Protein AF-A0A9D6V0A9-F1 (afdb_monomer)

Mean predicted aligned error: 18.79 Å

Radius of gyration: 47.51 Å; Cα contacts (8 Å, |Δi|>4): 90; chains: 1; bounding box: 98×73×134 Å

Solvent-accessible surface area (backbone atoms only — not comparable to full-atom values): 17928 Å² total; per-residue (Å²): 136,88,82,89,88,87,84,84,90,87,91,79,89,90,80,86,88,89,79,91,85,82,88,87,84,87,89,88,84,82,88,82,86,87,79,88,82,88,82,86,78,83,88,78,87,82,81,90,82,83,88,87,83,88,81,86,84,85,80,83,87,80,82,87,84,81,86,87,86,83,83,87,84,88,80,87,84,84,89,88,81,89,87,83,89,81,89,80,95,73,93,74,83,82,80,70,87,65,50,76,65,56,51,49,50,52,54,52,64,71,70,47,55,71,69,48,50,54,50,49,56,50,50,56,51,50,50,52,51,49,53,54,40,52,53,44,54,52,50,43,50,55,44,49,54,49,49,54,50,52,50,52,53,50,52,51,49,54,52,51,44,50,52,45,50,66,59,33,53,63,40,61,62,53,41,55,60,42,56,53,50,35,51,54,35,48,58,50,29,55,47,34,51,49,54,33,55,52,41,71,72,40,89,85,56,56,66,73,56,39,54,54,33,48,56,48,29,53,52,37,49,53,52,33,51,55,41,52,52,53,42,50,52,43,50,53,53,41,51,52,41,48,53,51,47,53,51,49,52,54,51,49,55,52,49,52,55,49,48,54,50,43,54,48,52,45,52,54,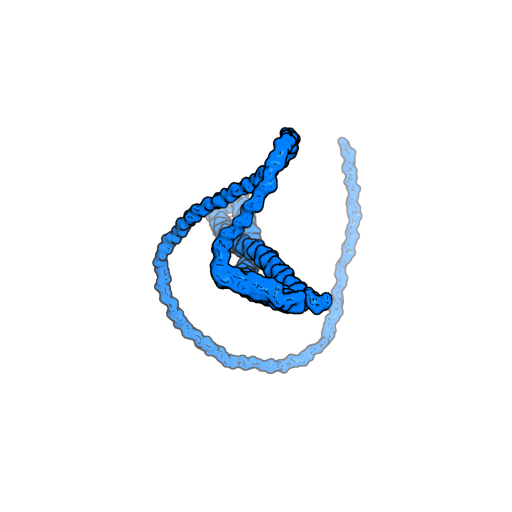44,51,50,51,50,50,53,68,70,60,80,77,124

Sequence (281 aa):
MPPTNTNSTTNATGEPSASQTAAAIQAMTGVSVPAATPVQVTPATQTQTSPVAATEPVSPVIQPVVPVITAPVVQTDTPTTATVAPSTLGQTIATQNLSAEEMRKAAMMAMEGEEGRRKRELEEKREKEAEMRSKLEFQKMQLFTKLQEVTKQKEYLELEWIKYNNQKTPLEAQVQPLLSEEKVTEDEERKMEQDEAVAESTPGTPIAKIQELEAKRWATQQKRHGIEEQKWAFQKQTESFRTSMDSLSEEYRKILAEEDNVKKQINDTDLAIRNLGTGHV

Structure (mmCIF, N/CA/C/O backbone):
data_AF-A0A9D6V0A9-F1
#
_entry.id   AF-A0A9D6V0A9-F1
#
loop_
_atom_site.group_PDB
_atom_site.id
_atom_site.type_symbol
_atom_site.label_atom_id
_atom_site.label_alt_id
_atom_site.label_comp_id
_atom_site.label_asym_id
_atom_site.label_entity_id
_atom_site.label_seq_id
_atom_site.pdbx_PDB_ins_code
_atom_site.Cartn_x
_atom_site.Cartn_y
_atom_site.Cartn_z
_atom_site.occupancy
_atom_site.B_iso_or_equiv
_atom_site.auth_seq_id
_atom_site.auth_comp_id
_atom_site.auth_asym_id
_atom_site.auth_atom_id
_atom_site.pdbx_PDB_model_num
ATOM 1 N N . MET A 1 1 ? -63.169 -36.780 29.033 1.00 40.88 1 MET A N 1
ATOM 2 C CA . MET A 1 1 ? -62.501 -38.015 29.498 1.00 40.88 1 MET A CA 1
ATOM 3 C C . MET A 1 1 ? -61.084 -38.033 28.935 1.00 40.88 1 MET A C 1
ATOM 5 O O . MET A 1 1 ? -60.959 -37.719 27.757 1.00 40.88 1 MET A O 1
ATOM 9 N N . PRO A 1 2 ? -60.053 -38.306 29.754 1.00 60.25 2 PRO A N 1
ATOM 10 C CA . PRO A 1 2 ? -58.653 -38.446 29.334 1.00 60.25 2 PRO A CA 1
ATOM 11 C C . PRO A 1 2 ? -58.345 -39.917 28.948 1.00 60.25 2 PRO A C 1
ATOM 13 O O . PRO A 1 2 ? -59.265 -40.739 28.996 1.00 60.25 2 PRO A O 1
ATOM 16 N N . PRO A 1 3 ? -57.114 -40.255 28.511 1.00 62.88 3 PRO A N 1
ATOM 17 C CA . PRO A 1 3 ? -56.004 -40.523 29.451 1.00 62.88 3 PRO A CA 1
ATOM 18 C C . PRO A 1 3 ? -54.688 -39.822 29.010 1.00 62.88 3 PRO A C 1
ATOM 20 O O . PRO A 1 3 ? -54.400 -39.738 27.823 1.00 62.88 3 PRO A O 1
ATOM 23 N N . THR A 1 4 ? -53.898 -39.143 29.853 1.00 54.25 4 THR A N 1
ATOM 24 C CA . THR A 1 4 ? -52.971 -39.666 30.887 1.00 54.25 4 THR A CA 1
ATOM 25 C C . THR A 1 4 ? -52.232 -40.950 30.507 1.00 54.25 4 THR A C 1
ATOM 27 O O . THR A 1 4 ? -52.792 -42.034 30.630 1.00 54.25 4 THR A O 1
ATOM 30 N N . ASN A 1 5 ? -50.940 -40.852 30.184 1.00 49.22 5 ASN A N 1
ATOM 31 C CA . ASN A 1 5 ? -50.024 -41.976 30.366 1.00 49.22 5 ASN A CA 1
ATOM 32 C C . ASN A 1 5 ? -48.836 -41.543 31.233 1.00 49.22 5 ASN A C 1
ATOM 34 O O . ASN A 1 5 ? -48.302 -40.447 31.075 1.00 49.22 5 ASN A O 1
ATOM 38 N N . THR A 1 6 ? -48.477 -42.404 32.175 1.00 55.31 6 THR A N 1
ATOM 39 C CA . THR A 1 6 ? -47.532 -42.170 33.269 1.00 55.31 6 THR A CA 1
ATOM 40 C C . THR A 1 6 ? -46.620 -43.379 33.388 1.00 55.31 6 THR A C 1
ATOM 42 O O . THR A 1 6 ? -47.136 -44.490 33.455 1.00 55.31 6 THR A O 1
ATOM 45 N N . ASN A 1 7 ? -45.307 -43.168 33.479 1.00 47.88 7 ASN A N 1
ATOM 46 C CA . ASN A 1 7 ? -44.364 -43.939 34.304 1.00 47.88 7 ASN A CA 1
ATOM 47 C C . ASN A 1 7 ? -43.012 -43.192 34.275 1.00 47.88 7 ASN A C 1
ATOM 49 O O . ASN A 1 7 ? -42.624 -42.726 33.209 1.00 47.88 7 ASN A O 1
ATOM 53 N N . SER A 1 8 ? -42.293 -42.890 35.360 1.00 40.53 8 SER A N 1
ATOM 54 C CA . SER A 1 8 ? -42.048 -43.546 36.663 1.00 40.53 8 SER A CA 1
ATOM 55 C C . SER A 1 8 ? -40.809 -44.453 36.682 1.00 40.53 8 SER A C 1
ATOM 57 O O . SER A 1 8 ? -40.857 -45.592 36.233 1.00 40.53 8 SER A O 1
ATOM 59 N N . THR A 1 9 ? -39.770 -43.941 37.359 1.00 38.16 9 THR A N 1
ATOM 60 C CA . THR A 1 9 ? -38.862 -44.676 38.265 1.00 38.16 9 THR A CA 1
ATOM 61 C C . THR A 1 9 ? -37.749 -45.557 37.672 1.00 38.16 9 THR A C 1
ATOM 63 O O . THR A 1 9 ? -38.002 -46.632 37.142 1.00 38.16 9 THR A O 1
ATOM 66 N N . THR A 1 10 ? -36.484 -45.206 37.958 1.00 47.72 10 THR A N 1
ATOM 67 C CA . THR A 1 10 ? -35.613 -45.978 38.888 1.00 47.72 10 THR A CA 1
ATOM 68 C C . THR A 1 10 ? -34.319 -45.228 39.257 1.00 47.72 10 THR A C 1
ATOM 70 O O . THR A 1 10 ? -33.750 -44.508 38.445 1.00 47.72 10 THR A O 1
ATOM 73 N N . ASN A 1 11 ? -33.871 -45.406 40.507 1.00 42.28 11 ASN A N 1
ATOM 74 C CA . ASN A 1 11 ? -32.603 -44.907 41.061 1.00 42.28 11 ASN A CA 1
ATOM 75 C C . ASN A 1 11 ? -31.436 -45.880 40.805 1.00 42.28 11 ASN A C 1
ATOM 77 O O . ASN A 1 11 ? -31.634 -47.089 40.900 1.00 42.28 11 ASN A O 1
ATOM 81 N N . ALA A 1 12 ? -30.222 -45.336 40.674 1.00 43.69 12 ALA A N 1
ATOM 82 C CA . ALA A 1 12 ? -28.952 -45.874 41.198 1.00 43.69 12 ALA A CA 1
ATOM 83 C C . ALA A 1 12 ? -27.923 -44.717 41.136 1.00 43.69 12 ALA A C 1
ATOM 85 O O . ALA A 1 12 ? -27.672 -44.203 40.054 1.00 43.69 12 ALA A O 1
ATOM 86 N N . THR A 1 13 ? -27.448 -44.092 42.221 1.00 45.84 13 THR A N 1
ATOM 87 C CA . THR A 1 13 ? -26.641 -44.621 43.345 1.00 45.84 13 THR A CA 1
ATOM 88 C C . THR A 1 13 ? -25.300 -45.189 42.863 1.00 45.84 13 THR A C 1
ATOM 90 O O . THR A 1 13 ? -25.252 -46.322 42.395 1.00 45.84 13 THR A O 1
ATOM 93 N N . GLY A 1 14 ? -24.217 -44.405 42.980 1.00 37.94 14 GLY A N 1
ATOM 94 C CA . GLY A 1 14 ? -22.910 -44.758 42.404 1.00 37.94 14 GLY A CA 1
ATOM 95 C C . GLY A 1 14 ? -21.737 -43.830 42.760 1.00 37.94 14 GLY A C 1
ATOM 96 O O . GLY A 1 14 ? -20.991 -43.434 41.876 1.00 37.94 14 GLY A O 1
ATOM 97 N N . GLU A 1 15 ? -21.557 -43.509 44.041 1.00 45.44 15 GLU A N 1
ATOM 98 C CA . GLU A 1 15 ? -20.321 -42.945 44.618 1.00 45.44 15 GLU A CA 1
ATOM 99 C C . GLU A 1 15 ? -20.080 -43.598 45.997 1.00 45.44 15 GLU A C 1
ATOM 101 O O . GLU A 1 15 ? -21.043 -44.128 46.565 1.00 45.44 15 GLU A O 1
ATOM 106 N N . PRO A 1 16 ? -18.869 -43.536 46.597 1.00 56.97 16 PRO A N 1
ATOM 107 C CA . PRO A 1 16 ? -17.592 -43.030 46.074 1.00 56.97 16 PRO A CA 1
ATOM 108 C C . PRO A 1 16 ? -16.458 -44.084 46.153 1.00 56.97 16 PRO A C 1
ATOM 110 O O . PRO A 1 16 ? -16.614 -45.142 46.761 1.00 56.97 16 PRO A O 1
ATOM 113 N N . SER A 1 17 ? -15.262 -43.774 45.639 1.00 45.28 17 SER A N 1
ATOM 114 C CA . SER A 1 17 ? -14.036 -44.422 46.136 1.00 45.28 17 SER A CA 1
ATOM 115 C C . SER A 1 17 ? -12.805 -43.533 45.980 1.00 45.28 17 SER A C 1
ATOM 117 O O . SER A 1 17 ? -12.436 -43.146 44.873 1.00 45.28 17 SER A O 1
ATOM 119 N N . ALA A 1 18 ? -12.165 -43.225 47.107 1.00 47.62 18 ALA A N 1
ATOM 120 C CA . ALA A 1 18 ? -10.908 -42.495 47.172 1.00 47.62 18 ALA A CA 1
ATOM 121 C C . ALA A 1 18 ? -9.778 -43.433 47.616 1.00 47.62 18 ALA A C 1
ATOM 123 O O . ALA A 1 18 ? -9.905 -44.149 48.608 1.00 47.62 18 ALA A O 1
ATOM 124 N N . SER A 1 19 ? -8.643 -43.377 46.922 1.00 47.69 19 SER A N 1
ATOM 125 C CA . SER A 1 19 ? -7.366 -43.938 47.374 1.00 47.69 19 SER A CA 1
ATOM 126 C C . SER A 1 19 ? -6.264 -43.097 46.726 1.00 47.69 19 SER A C 1
ATOM 128 O O . SER A 1 19 ? -6.109 -43.101 45.512 1.00 47.69 19 SER A O 1
ATOM 130 N N . GLN A 1 20 ? -5.697 -42.117 47.429 1.00 39.03 20 GLN A N 1
ATOM 131 C CA . GLN A 1 20 ? -4.542 -42.289 48.317 1.00 39.03 20 GLN A CA 1
ATOM 132 C C . GLN A 1 20 ? -3.384 -43.068 47.677 1.00 39.03 20 GLN A C 1
ATOM 134 O O . GLN A 1 20 ? -3.368 -44.292 47.621 1.00 39.03 20 GLN A O 1
ATOM 139 N N . THR A 1 21 ? -2.337 -42.339 47.299 1.00 47.78 21 THR A N 1
ATOM 140 C CA . THR A 1 21 ? -0.956 -42.833 47.311 1.00 47.78 21 THR A CA 1
ATOM 141 C C . THR A 1 21 ? -0.071 -41.662 47.734 1.00 47.78 21 THR A C 1
ATOM 143 O O . THR A 1 21 ? -0.247 -40.550 47.240 1.00 47.78 21 THR A O 1
ATOM 146 N N . ALA A 1 22 ? 0.819 -41.881 48.701 1.00 41.91 22 ALA A N 1
ATOM 147 C CA . ALA A 1 22 ? 1.626 -40.841 49.340 1.00 41.91 22 ALA A CA 1
ATOM 148 C C . ALA A 1 22 ? 3.089 -41.290 49.510 1.00 41.91 22 ALA A C 1
ATOM 150 O O . ALA A 1 22 ? 3.350 -42.491 49.552 1.00 41.91 22 ALA A O 1
ATOM 151 N N . ALA A 1 23 ? 3.989 -40.309 49.702 1.00 40.72 23 ALA A N 1
ATOM 152 C CA . ALA A 1 23 ? 5.448 -40.430 49.917 1.00 40.72 23 ALA A CA 1
ATOM 153 C C . ALA A 1 23 ? 6.265 -40.897 48.678 1.00 40.72 23 ALA A C 1
ATOM 155 O O . ALA A 1 23 ? 5.755 -41.651 47.859 1.00 40.72 23 ALA A O 1
ATOM 156 N N . ALA A 1 24 ? 7.528 -40.498 48.434 1.00 39.97 24 ALA A N 1
ATOM 157 C CA . ALA A 1 24 ? 8.463 -39.527 49.058 1.00 39.97 24 ALA A CA 1
ATOM 158 C C . ALA A 1 24 ? 9.365 -38.909 47.932 1.00 39.97 24 ALA A C 1
ATOM 160 O O . ALA A 1 24 ? 9.066 -39.154 46.769 1.00 39.97 24 ALA A O 1
ATOM 161 N N . ILE A 1 25 ? 10.446 -38.117 48.079 1.00 44.72 25 ILE A N 1
ATOM 162 C CA . ILE A 1 25 ? 11.326 -37.593 49.160 1.00 44.72 25 ILE A CA 1
ATOM 163 C C . ILE A 1 25 ? 11.681 -36.134 48.732 1.00 44.72 25 ILE A C 1
ATOM 165 O O . ILE A 1 25 ? 11.815 -35.872 47.542 1.00 44.72 25 ILE A O 1
ATOM 169 N N . GLN A 1 26 ? 11.569 -35.093 49.564 1.00 41.78 26 GLN A N 1
ATOM 170 C CA . GLN A 1 26 ? 12.524 -34.545 50.553 1.00 41.78 26 GLN A CA 1
ATOM 171 C C . GLN A 1 26 ? 13.856 -33.938 50.020 1.00 41.78 26 GLN A C 1
ATOM 173 O O . GLN A 1 26 ? 14.695 -34.632 49.467 1.00 41.78 26 GLN A O 1
ATOM 178 N N . ALA A 1 27 ? 14.051 -32.647 50.339 1.00 40.94 27 ALA A N 1
ATOM 179 C CA . ALA A 1 27 ? 15.308 -31.887 50.479 1.00 40.94 27 ALA A CA 1
ATOM 180 C C . ALA A 1 27 ? 16.278 -31.698 49.283 1.00 40.94 27 ALA A C 1
ATOM 182 O O . ALA A 1 27 ? 17.062 -32.579 48.958 1.00 40.94 27 ALA A O 1
ATOM 183 N N . MET A 1 28 ? 16.417 -30.439 48.835 1.00 45.25 28 MET A N 1
ATOM 184 C CA . MET A 1 28 ? 17.682 -29.687 48.971 1.00 45.25 28 MET A CA 1
ATOM 185 C C . MET A 1 28 ? 17.396 -28.199 49.235 1.00 45.25 28 MET A C 1
ATOM 187 O O . MET A 1 28 ? 16.414 -27.644 48.749 1.00 45.25 28 MET A O 1
ATOM 191 N N . THR A 1 29 ? 18.240 -27.568 50.051 1.00 41.44 29 THR A N 1
ATOM 192 C CA . THR A 1 29 ? 18.064 -26.209 50.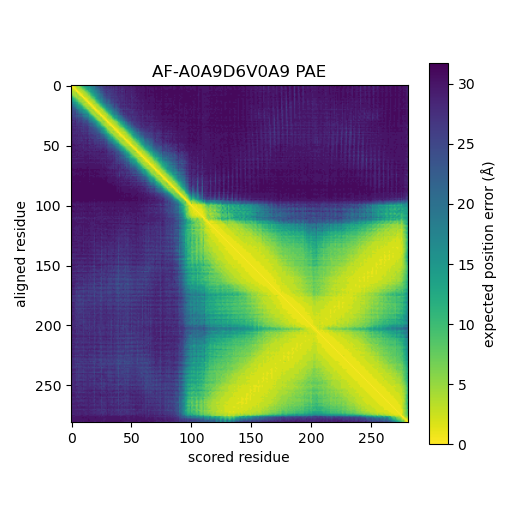588 1.00 41.44 29 THR A CA 1
ATOM 193 C C . THR A 1 29 ? 19.124 -25.232 50.086 1.00 41.44 29 THR A C 1
ATOM 195 O O . THR A 1 29 ? 20.311 -25.548 50.147 1.00 41.44 29 THR A O 1
ATOM 198 N N . GLY A 1 30 ? 18.714 -23.987 49.830 1.00 38.66 30 GLY A N 1
ATOM 199 C CA . GLY A 1 30 ? 19.546 -22.802 50.073 1.00 38.66 30 GLY A CA 1
ATOM 200 C C . GLY A 1 30 ? 20.324 -22.221 48.888 1.00 38.66 30 GLY A C 1
ATOM 201 O O . GLY A 1 30 ? 20.409 -22.816 47.821 1.00 38.66 30 GLY A O 1
ATOM 202 N N . VAL A 1 31 ? 20.925 -21.050 49.159 1.00 42.50 31 VAL A N 1
ATOM 203 C CA . VAL A 1 31 ? 21.635 -20.135 48.235 1.00 42.50 31 VAL A CA 1
ATOM 204 C C . VAL A 1 31 ? 20.702 -19.372 47.275 1.00 42.50 31 VAL A C 1
ATOM 206 O O . VAL A 1 31 ? 19.861 -19.970 46.623 1.00 42.50 31 VAL A O 1
ATOM 209 N N . SER A 1 32 ? 20.818 -18.057 47.064 1.00 44.03 32 SER A N 1
ATOM 210 C CA . SER A 1 32 ? 21.275 -16.929 47.903 1.00 44.03 32 SER A CA 1
ATOM 211 C C . SER A 1 32 ? 20.800 -15.647 47.199 1.00 44.03 32 SER A C 1
ATOM 213 O O . SER A 1 32 ? 20.881 -15.576 45.974 1.00 44.03 32 SER A O 1
ATOM 215 N N . VAL A 1 33 ? 20.320 -14.636 47.928 1.00 49.69 33 VAL A N 1
ATOM 216 C CA . VAL A 1 33 ? 19.875 -13.361 47.331 1.00 49.69 33 VAL A CA 1
ATOM 217 C C . VAL A 1 33 ? 21.006 -12.328 47.398 1.00 49.69 33 VAL A C 1
ATOM 219 O O . VAL A 1 33 ? 21.382 -11.941 48.506 1.00 49.69 33 VAL A O 1
ATOM 222 N N . PRO A 1 34 ? 21.522 -11.815 46.266 1.00 59.84 34 PRO A N 1
ATOM 223 C CA . PRO A 1 34 ? 22.285 -10.575 46.249 1.00 59.84 34 PRO A CA 1
ATOM 224 C C . PRO A 1 34 ? 21.329 -9.376 46.185 1.00 59.84 34 PRO A C 1
ATOM 226 O O . PRO A 1 34 ? 20.452 -9.298 45.324 1.00 59.84 34 PRO A O 1
ATOM 229 N N . ALA A 1 35 ? 21.498 -8.434 47.109 1.00 44.94 35 ALA A N 1
ATOM 230 C CA . ALA A 1 35 ? 20.721 -7.202 47.166 1.00 44.94 35 ALA A CA 1
ATOM 231 C C . ALA A 1 35 ? 21.436 -6.024 46.473 1.00 44.94 35 ALA A C 1
ATOM 233 O O . ALA A 1 35 ? 22.654 -6.022 46.325 1.00 44.94 35 ALA A O 1
ATOM 234 N N . ALA A 1 36 ? 20.642 -4.985 46.192 1.00 42.16 36 ALA A N 1
ATOM 235 C CA . ALA A 1 36 ? 21.028 -3.597 45.914 1.00 42.16 36 ALA A CA 1
ATOM 236 C C . ALA A 1 36 ? 21.704 -3.251 44.569 1.00 42.16 36 ALA A C 1
ATOM 238 O O . ALA A 1 36 ? 22.909 -3.389 44.383 1.00 42.16 36 ALA A O 1
ATOM 239 N N . THR A 1 37 ? 20.969 -2.497 43.743 1.00 51.72 37 THR A N 1
ATOM 240 C CA . THR A 1 37 ? 21.350 -1.090 43.492 1.00 51.72 37 THR A CA 1
ATOM 241 C C . THR A 1 37 ? 20.111 -0.244 43.144 1.00 51.72 37 THR A C 1
ATOM 243 O O . THR A 1 37 ? 19.386 -0.608 42.220 1.00 51.72 37 THR A O 1
ATOM 246 N N . PRO A 1 38 ? 19.824 0.870 43.846 1.00 55.81 38 PRO A N 1
ATOM 247 C CA . PRO A 1 38 ? 18.767 1.796 43.447 1.00 55.81 38 PRO A CA 1
ATOM 248 C C . PRO A 1 38 ? 19.286 2.773 42.382 1.00 55.81 38 PRO A C 1
ATOM 250 O O . PRO A 1 38 ? 20.193 3.563 42.644 1.00 55.81 38 PRO A O 1
ATOM 253 N N . VAL A 1 39 ? 18.698 2.751 41.185 1.00 52.25 39 VAL A N 1
ATOM 254 C CA . VAL A 1 39 ? 18.991 3.746 40.142 1.00 52.25 39 VAL A CA 1
ATOM 255 C C . VAL A 1 39 ? 18.207 5.024 40.440 1.00 52.25 39 VAL A C 1
ATOM 257 O O . VAL A 1 39 ? 16.979 5.036 40.379 1.00 52.25 39 VAL A O 1
ATOM 260 N N . GLN A 1 40 ? 18.916 6.110 40.751 1.00 44.44 40 GLN A N 1
ATOM 261 C CA . GLN A 1 40 ? 18.328 7.448 40.760 1.00 44.44 40 GLN A CA 1
ATOM 262 C C . GLN A 1 40 ? 18.007 7.868 39.322 1.00 44.44 40 GLN A C 1
ATOM 264 O O . GLN A 1 40 ? 18.901 7.912 38.479 1.00 44.44 40 GLN A O 1
ATOM 269 N N . VAL A 1 41 ? 16.751 8.230 39.057 1.00 51.19 41 VAL A N 1
ATOM 270 C CA . VAL A 1 41 ? 16.354 8.912 37.820 1.00 51.19 41 VAL A CA 1
ATOM 271 C C . VAL A 1 41 ? 15.933 10.332 38.180 1.00 51.19 41 VAL A C 1
ATOM 273 O O . VAL A 1 41 ? 15.031 10.543 38.990 1.00 51.19 41 VAL A O 1
ATOM 276 N N . THR A 1 42 ? 16.627 11.310 37.608 1.00 54.25 42 THR A N 1
ATOM 277 C CA . THR A 1 42 ? 16.337 12.737 37.760 1.00 54.25 42 THR A CA 1
ATOM 278 C C . THR A 1 42 ? 15.048 13.121 37.022 1.00 54.25 42 THR A C 1
ATOM 280 O O . THR A 1 42 ? 14.820 12.651 35.906 1.00 54.25 42 THR A O 1
ATOM 283 N N . PRO A 1 43 ? 14.200 14.001 37.589 1.00 52.97 43 PRO A N 1
ATOM 284 C CA . PRO A 1 43 ? 13.016 14.490 36.892 1.00 52.97 43 PRO A CA 1
ATOM 285 C C . PRO A 1 43 ? 13.416 15.478 35.788 1.00 52.97 43 PRO A C 1
ATOM 287 O O . PRO A 1 43 ? 14.001 16.527 36.058 1.00 52.97 43 PRO A O 1
ATOM 290 N N . ALA A 1 44 ? 13.077 15.153 34.540 1.00 46.25 44 ALA A N 1
ATOM 291 C CA . ALA A 1 44 ? 13.228 16.067 33.414 1.00 46.25 44 ALA A CA 1
ATOM 292 C C . ALA A 1 44 ? 12.108 17.121 33.411 1.00 46.25 44 ALA A C 1
ATOM 294 O O . ALA A 1 44 ? 10.927 16.804 33.557 1.00 46.25 44 ALA A O 1
ATOM 295 N N . THR A 1 45 ? 12.486 18.383 33.214 1.00 41.06 45 THR A N 1
ATOM 296 C CA . THR A 1 45 ? 11.575 19.526 33.096 1.00 41.06 45 THR A CA 1
ATOM 297 C C . THR A 1 45 ? 10.650 19.374 31.885 1.00 41.06 45 THR A C 1
ATOM 299 O O . THR A 1 45 ? 11.119 19.383 30.749 1.00 41.06 45 THR A O 1
ATOM 302 N N . GLN A 1 46 ? 9.334 19.298 32.107 1.00 41.28 46 GLN A N 1
ATOM 303 C CA . GLN A 1 46 ? 8.341 19.477 31.043 1.00 41.28 46 GLN A CA 1
ATOM 304 C C . GLN A 1 46 ? 7.881 20.935 30.996 1.00 41.28 46 GLN A C 1
ATOM 306 O O . GLN A 1 46 ? 7.189 21.409 31.897 1.00 41.28 46 GLN A O 1
ATOM 311 N N . THR A 1 47 ? 8.230 21.634 29.920 1.00 41.38 47 THR A N 1
ATOM 312 C CA . THR A 1 47 ? 7.691 22.964 29.621 1.00 41.38 47 THR A CA 1
ATOM 313 C C . THR A 1 47 ? 6.422 22.804 28.788 1.00 41.38 47 THR A C 1
ATOM 315 O O . THR A 1 47 ? 6.489 22.468 27.608 1.00 41.38 47 THR A O 1
ATOM 318 N N . GLN A 1 48 ? 5.254 23.051 29.384 1.00 43.22 48 GLN A N 1
ATOM 319 C CA . GLN A 1 48 ? 4.006 23.163 28.627 1.00 43.22 48 GLN A CA 1
ATOM 320 C C . GLN A 1 48 ? 4.054 24.395 27.716 1.00 43.22 48 GLN A C 1
ATOM 322 O O . GLN A 1 48 ? 4.155 25.511 28.216 1.00 43.22 48 GLN A O 1
ATOM 327 N N . THR A 1 49 ? 3.883 24.212 26.404 1.00 42.06 49 THR A N 1
ATOM 328 C CA . THR A 1 49 ? 3.213 25.213 25.557 1.00 42.06 49 THR A CA 1
ATOM 329 C C . THR A 1 49 ? 2.376 24.545 24.465 1.00 42.06 49 THR A C 1
ATOM 331 O O . THR A 1 49 ? 2.802 23.662 23.729 1.00 42.06 49 THR A O 1
ATOM 334 N N . SER A 1 50 ? 1.135 24.993 24.397 1.00 46.81 50 SER A N 1
ATOM 335 C CA . SER A 1 50 ? 0.140 24.893 23.327 1.00 46.81 50 SER A CA 1
ATOM 336 C C . SER A 1 50 ? -0.790 26.100 23.563 1.00 46.81 50 SER A C 1
ATOM 338 O O . SER A 1 50 ? -0.760 26.625 24.683 1.00 46.81 50 SER A O 1
ATOM 340 N N . PRO A 1 51 ? -1.623 26.566 22.612 1.00 58.03 51 PRO A N 1
ATOM 341 C CA . PRO A 1 51 ? -2.029 25.938 21.345 1.00 58.03 51 PRO A CA 1
ATOM 342 C C . PRO A 1 51 ? -1.960 26.911 20.134 1.00 58.03 51 PRO A C 1
ATOM 344 O O . PRO A 1 51 ? -1.362 27.976 20.246 1.00 58.03 51 PRO A O 1
ATOM 347 N N . VAL A 1 52 ? -2.630 26.564 19.015 1.00 39.75 52 VAL A N 1
ATOM 348 C CA . VAL A 1 52 ? -3.545 27.413 18.186 1.00 39.75 52 VAL A CA 1
ATOM 349 C C . VAL A 1 52 ? -3.434 27.156 16.667 1.00 39.75 52 VAL A C 1
ATOM 351 O O . VAL A 1 52 ? -2.355 26.932 16.134 1.00 39.75 52 VAL A O 1
ATOM 354 N N . ALA A 1 53 ? -4.594 27.293 16.005 1.00 44.88 53 ALA A N 1
ATOM 355 C CA . ALA A 1 53 ? -4.861 27.439 14.566 1.00 44.88 53 ALA A CA 1
ATOM 356 C C . ALA A 1 53 ? -4.869 26.173 13.689 1.00 44.88 53 ALA A C 1
ATOM 358 O O . ALA A 1 53 ? -3.860 25.721 13.158 1.00 44.88 53 ALA A O 1
ATOM 359 N N . ALA A 1 54 ? -6.092 25.705 13.427 1.00 45.06 54 ALA A N 1
ATOM 360 C CA . ALA A 1 54 ? -6.426 24.956 12.224 1.00 45.06 54 ALA A CA 1
ATOM 361 C C . ALA A 1 54 ? -6.451 25.880 10.992 1.00 45.06 54 ALA A C 1
ATOM 363 O O . ALA A 1 54 ? -6.829 27.050 11.086 1.00 45.06 54 ALA A O 1
ATOM 364 N N . THR A 1 55 ? -6.134 25.342 9.816 1.00 45.06 55 THR A N 1
ATOM 365 C CA . THR A 1 55 ? -6.648 25.844 8.532 1.00 45.06 55 THR A CA 1
ATOM 366 C C . THR A 1 55 ? -6.635 24.693 7.527 1.00 45.06 55 THR A C 1
ATOM 368 O O . THR A 1 55 ? -5.585 24.107 7.275 1.00 45.06 55 THR A O 1
ATOM 371 N N . GLU A 1 56 ? -7.800 24.324 6.996 1.00 49.81 56 GLU A N 1
ATOM 372 C CA . GLU A 1 56 ? -7.927 23.232 6.023 1.00 49.81 56 GLU A CA 1
ATOM 373 C C . GLU A 1 56 ? -7.481 23.672 4.611 1.00 49.81 56 GLU A C 1
ATOM 375 O O . GLU A 1 56 ? -7.663 24.838 4.246 1.00 49.81 56 GLU A O 1
ATOM 380 N N . PRO A 1 57 ? -6.906 22.768 3.792 1.00 58.50 57 PRO A N 1
ATOM 381 C CA . PRO A 1 57 ? -6.449 23.098 2.445 1.00 58.50 57 PRO A CA 1
ATOM 382 C C . PRO A 1 57 ? -7.587 23.081 1.410 1.00 58.50 57 PRO A C 1
ATOM 384 O O . PRO A 1 57 ? -8.347 22.119 1.294 1.00 58.50 57 PRO A O 1
ATOM 387 N N . VAL A 1 58 ? -7.647 24.121 0.576 1.00 51.09 58 VAL A N 1
ATOM 388 C CA . VAL A 1 58 ? -8.567 24.192 -0.571 1.00 51.09 58 VAL A CA 1
ATOM 389 C C . VAL A 1 58 ? -8.049 23.305 -1.709 1.00 51.09 58 VAL A C 1
ATOM 391 O O . VAL A 1 58 ? -6.936 23.497 -2.195 1.00 51.09 58 VAL A O 1
ATOM 394 N N . SER A 1 59 ? -8.867 22.354 -2.165 1.00 56.34 59 SER A N 1
ATOM 395 C CA . SER A 1 59 ? -8.532 21.465 -3.288 1.00 56.34 59 SER A CA 1
ATOM 396 C C . SER A 1 59 ? -8.787 22.136 -4.650 1.00 56.34 59 SER A C 1
ATOM 398 O O . SER A 1 59 ? -9.908 22.597 -4.881 1.00 56.34 59 SER A O 1
ATOM 400 N N . PRO A 1 60 ? -7.823 22.157 -5.591 1.00 57.91 60 PRO A N 1
ATOM 401 C CA . PRO A 1 60 ? -8.084 22.552 -6.972 1.00 57.91 60 PRO A CA 1
ATOM 402 C C . PRO A 1 60 ? -8.695 21.396 -7.782 1.00 57.91 60 PRO A C 1
ATOM 404 O O . PRO A 1 60 ? -8.148 20.296 -7.851 1.00 57.91 60 PRO A O 1
ATOM 407 N N . VAL A 1 61 ? -9.822 21.666 -8.442 1.00 49.53 61 VAL A N 1
ATOM 408 C CA . VAL A 1 61 ? -10.477 20.739 -9.380 1.00 49.53 61 VAL A CA 1
ATOM 409 C C . VAL A 1 61 ? -9.659 20.635 -10.670 1.00 49.53 61 VAL A C 1
ATOM 411 O O . VAL A 1 61 ? -9.487 21.631 -11.370 1.00 49.53 61 VAL A O 1
ATOM 414 N N . ILE A 1 62 ? -9.218 19.426 -11.026 1.00 50.53 62 ILE A N 1
ATOM 415 C CA . ILE A 1 62 ? -8.610 19.129 -12.332 1.00 50.53 62 ILE A CA 1
ATOM 416 C C . ILE A 1 62 ? -9.631 18.370 -13.186 1.00 50.53 62 ILE A C 1
ATOM 418 O O . ILE A 1 62 ? -10.042 17.263 -12.843 1.00 50.53 62 ILE A O 1
ATOM 422 N N . GLN A 1 63 ? -10.045 18.968 -14.306 1.00 55.88 63 GLN A N 1
ATOM 423 C CA . GLN A 1 63 ? -10.889 18.305 -15.305 1.00 55.88 63 GLN A CA 1
ATOM 424 C C . GLN A 1 63 ? -10.029 17.451 -16.256 1.00 55.88 63 GLN A C 1
ATOM 426 O O . GLN A 1 63 ? -8.997 17.938 -16.726 1.00 55.88 63 GLN A O 1
ATOM 431 N N . PRO A 1 64 ? -10.438 16.217 -16.604 1.00 56.81 64 PRO A N 1
ATOM 432 C CA . PRO A 1 64 ? -9.754 15.425 -17.620 1.00 56.81 64 PRO A CA 1
ATOM 433 C C . PRO A 1 64 ? -10.127 15.891 -19.037 1.00 56.81 64 PRO A C 1
ATOM 435 O O . PRO A 1 64 ? -11.293 15.867 -19.432 1.00 56.81 64 PRO A O 1
ATOM 438 N N . VAL A 1 65 ? -9.122 16.273 -19.828 1.00 54.94 65 VAL A N 1
ATOM 439 C CA . VAL A 1 65 ? -9.272 16.544 -21.267 1.00 54.94 65 VAL A CA 1
ATOM 440 C C . VAL A 1 65 ? -9.233 15.221 -22.035 1.00 54.94 65 VAL A C 1
ATOM 442 O O . VAL A 1 65 ? -8.275 14.459 -21.911 1.00 54.94 65 VAL A O 1
ATOM 445 N N . VAL A 1 66 ? -10.260 14.951 -22.843 1.00 55.78 66 VAL A N 1
ATOM 446 C CA . VAL A 1 66 ? -10.373 13.720 -23.644 1.00 55.78 66 VAL A CA 1
ATOM 447 C C . VAL A 1 66 ? -9.830 13.959 -25.063 1.00 55.78 66 VAL A C 1
ATOM 449 O O . VAL A 1 66 ? -10.292 14.894 -25.721 1.00 55.78 66 VAL A O 1
ATOM 452 N N . PRO A 1 67 ? -8.890 13.145 -25.581 1.00 57.47 67 PRO A N 1
ATOM 453 C CA . PRO A 1 67 ? -8.435 13.254 -26.965 1.00 57.47 67 PRO A CA 1
ATOM 454 C C . PRO A 1 67 ? -9.419 12.593 -27.946 1.00 57.47 67 PRO A C 1
ATOM 456 O O . PRO A 1 67 ? -9.836 11.449 -27.765 1.00 57.47 67 PRO A O 1
ATOM 459 N N . VAL A 1 68 ? -9.756 13.309 -29.021 1.00 50.59 68 VAL A N 1
ATOM 460 C CA . VAL A 1 68 ? -10.567 12.801 -30.140 1.00 50.59 68 VAL A CA 1
ATOM 461 C C . VAL A 1 68 ? -9.705 11.944 -31.069 1.00 50.59 68 VAL A C 1
ATOM 463 O O . VAL A 1 68 ? -8.633 12.368 -31.498 1.00 50.59 68 VAL A O 1
ATOM 466 N N . ILE A 1 69 ? -10.198 10.754 -31.417 1.00 41.97 69 ILE A N 1
ATOM 467 C CA . ILE A 1 69 ? -9.587 9.859 -32.408 1.00 41.97 69 ILE A CA 1
ATOM 468 C C . ILE A 1 69 ? -10.312 10.044 -33.745 1.00 41.97 69 ILE A C 1
ATOM 470 O O . ILE A 1 69 ? -11.520 9.829 -33.827 1.00 41.97 69 ILE A O 1
ATOM 474 N N . THR A 1 70 ? -9.571 10.370 -34.805 1.00 45.28 70 THR A N 1
ATOM 475 C CA . THR A 1 70 ? -10.071 10.370 -36.193 1.00 45.28 70 THR A CA 1
ATOM 476 C C . THR A 1 70 ? -9.286 9.363 -37.026 1.00 45.28 70 THR A C 1
ATOM 478 O O . THR A 1 70 ? -8.065 9.459 -37.131 1.00 45.28 70 THR A O 1
ATOM 481 N N . ALA A 1 71 ? -9.993 8.394 -37.610 1.00 51.34 71 ALA A N 1
ATOM 482 C CA . ALA A 1 71 ? -9.427 7.372 -38.489 1.00 51.34 71 ALA A CA 1
ATOM 483 C C . ALA A 1 71 ? -9.340 7.863 -39.954 1.00 51.34 71 ALA A C 1
ATOM 485 O O . ALA A 1 71 ? -10.141 8.711 -40.355 1.00 51.34 71 ALA A O 1
ATOM 486 N N . PRO A 1 72 ? -8.405 7.338 -40.770 1.00 54.41 72 PRO A N 1
ATOM 487 C CA . PRO A 1 72 ? -8.277 7.713 -42.176 1.00 54.41 72 PRO A CA 1
ATOM 488 C C . PRO A 1 72 ? -9.324 7.017 -43.061 1.00 54.41 72 PRO A C 1
ATOM 490 O O . PRO A 1 72 ? -9.601 5.827 -42.911 1.00 54.41 72 PRO A O 1
ATOM 493 N N . VAL A 1 73 ? -9.871 7.761 -44.025 1.00 49.88 73 VAL A N 1
ATOM 494 C CA . VAL A 1 73 ? -10.806 7.251 -45.039 1.00 49.88 73 VAL A CA 1
ATOM 495 C C . VAL A 1 73 ? -10.046 6.571 -46.179 1.00 49.88 73 VAL A C 1
ATOM 497 O O . VAL A 1 73 ? -9.094 7.123 -46.72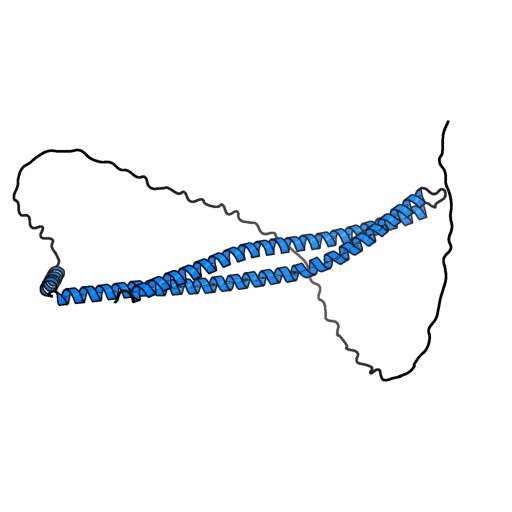7 1.00 49.88 73 VAL A O 1
ATOM 500 N N . VAL A 1 74 ? -10.513 5.383 -46.560 1.00 45.94 74 VAL A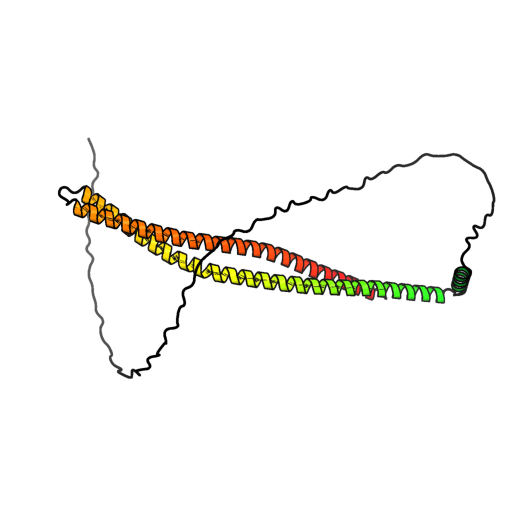 N 1
ATOM 501 C CA . VAL A 1 74 ? -10.108 4.676 -47.781 1.00 45.94 74 VAL A CA 1
ATOM 502 C C . VAL A 1 74 ? -10.910 5.222 -48.962 1.00 45.94 74 VAL A C 1
ATOM 504 O O . VAL A 1 74 ? -12.137 5.258 -48.896 1.00 45.94 74 VAL A O 1
ATOM 507 N N . GLN A 1 75 ? -10.239 5.563 -50.063 1.00 38.75 75 GLN A N 1
ATOM 508 C CA . GLN A 1 75 ? -10.882 5.729 -51.367 1.00 38.75 75 GLN A CA 1
ATOM 509 C C . GLN A 1 75 ? -10.119 4.953 -52.441 1.00 38.75 75 GLN A C 1
ATOM 511 O O . GLN A 1 75 ? -9.039 5.333 -52.888 1.00 38.75 75 GLN A O 1
ATOM 516 N N . THR A 1 76 ? -10.713 3.832 -52.836 1.00 40.22 76 THR A N 1
ATOM 517 C CA . THR A 1 76 ? -10.509 3.202 -54.139 1.00 40.22 76 THR A CA 1
ATOM 518 C C . THR A 1 76 ? -11.249 3.999 -55.203 1.00 40.22 76 THR A C 1
ATOM 520 O O . THR A 1 76 ? -12.390 4.368 -54.951 1.00 40.22 76 THR A O 1
ATOM 523 N N . ASP A 1 77 ? -10.680 4.135 -56.400 1.00 36.03 77 ASP A N 1
ATOM 524 C CA . ASP A 1 77 ? -11.463 4.024 -57.636 1.00 36.03 77 ASP A CA 1
ATOM 525 C C . ASP A 1 77 ? -10.574 3.695 -58.842 1.00 36.03 77 ASP A C 1
ATOM 527 O O . ASP A 1 77 ? -9.369 3.952 -58.853 1.00 36.03 77 ASP A O 1
ATOM 531 N N . THR A 1 78 ? -11.178 3.046 -59.839 1.00 35.19 78 THR A N 1
ATOM 532 C CA . THR A 1 78 ? -10.531 2.594 -61.085 1.00 35.19 78 THR A CA 1
ATOM 533 C C . THR A 1 78 ? -11.339 3.094 -62.309 1.00 35.19 78 THR A C 1
ATOM 535 O O . THR A 1 78 ? -11.978 4.136 -62.203 1.00 35.19 78 THR A O 1
ATOM 538 N N . PRO A 1 79 ? -11.194 2.542 -63.527 1.00 60.00 79 PRO A N 1
ATOM 539 C CA . PRO A 1 79 ? -10.499 3.206 -64.625 1.00 60.00 79 PRO A CA 1
ATOM 540 C C . PRO A 1 79 ? -11.438 3.737 -65.729 1.00 60.00 79 PRO A C 1
ATOM 542 O O . PRO A 1 79 ? -12.604 3.362 -65.814 1.00 60.00 79 PRO A O 1
ATOM 545 N N . THR A 1 80 ? -10.922 4.535 -66.672 1.00 37.19 80 THR A N 1
ATOM 546 C CA . THR A 1 80 ? -11.582 4.776 -67.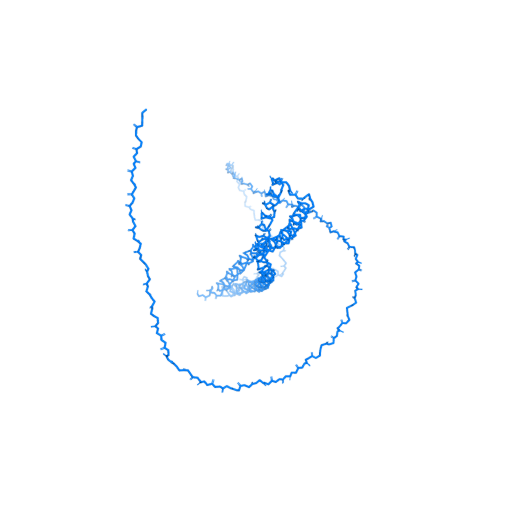976 1.00 37.19 80 THR A CA 1
ATOM 547 C C . THR A 1 80 ? -10.548 4.983 -69.092 1.00 37.19 80 THR A C 1
ATOM 549 O O . THR A 1 80 ? -9.412 5.382 -68.845 1.00 37.19 80 THR A O 1
ATOM 552 N N . THR A 1 81 ? -10.924 4.603 -70.314 1.00 35.31 81 THR A N 1
ATOM 553 C CA . THR A 1 81 ? -10.031 4.199 -71.410 1.00 35.31 81 THR A CA 1
ATOM 554 C C . THR A 1 81 ? -9.945 5.223 -72.557 1.00 35.31 81 THR A C 1
ATOM 556 O O . THR A 1 81 ? -10.909 5.924 -72.834 1.00 35.31 81 THR A O 1
ATOM 559 N N . ALA A 1 82 ? -8.831 5.158 -73.302 1.00 40.78 82 ALA A N 1
ATOM 560 C CA . ALA A 1 82 ? -8.645 5.539 -74.716 1.00 40.78 82 ALA A CA 1
ATOM 561 C C . ALA A 1 82 ? -8.645 7.025 -75.146 1.00 40.78 82 ALA A C 1
ATOM 563 O O . ALA A 1 82 ? -9.633 7.739 -75.025 1.00 40.78 82 ALA A O 1
ATOM 564 N N . THR A 1 83 ? -7.578 7.416 -75.861 1.00 36.22 83 THR A N 1
ATOM 565 C CA . THR A 1 83 ? -7.605 7.874 -77.277 1.00 36.22 83 THR A CA 1
ATOM 566 C C . THR A 1 83 ? -6.169 7.821 -77.853 1.00 36.22 83 THR A C 1
ATOM 568 O O . THR A 1 83 ? -5.206 7.720 -77.095 1.00 36.22 83 THR A O 1
ATOM 571 N N . VAL A 1 84 ? -6.012 7.762 -79.184 1.00 43.34 84 VAL A N 1
ATOM 572 C CA . VAL A 1 84 ? -4.833 7.206 -79.885 1.00 43.34 84 VAL A CA 1
ATOM 573 C C . VAL A 1 84 ? -4.082 8.229 -80.767 1.00 43.34 84 VAL A C 1
ATOM 575 O O . VAL A 1 84 ? -4.696 8.821 -81.646 1.00 43.34 84 VAL A O 1
ATOM 578 N N . ALA A 1 85 ? -2.743 8.273 -80.611 1.00 40.34 85 ALA A N 1
ATOM 579 C CA . ALA A 1 85 ? -1.691 8.671 -81.586 1.00 40.34 85 ALA A CA 1
ATOM 580 C C . ALA A 1 85 ? -1.637 10.138 -82.119 1.00 40.34 85 ALA A C 1
ATOM 582 O O . ALA A 1 85 ? -2.590 10.887 -81.923 1.00 40.34 85 ALA A O 1
ATOM 583 N N . PRO A 1 86 ? -0.565 10.567 -82.846 1.00 49.94 86 PRO A N 1
ATOM 584 C CA . PRO A 1 86 ? 0.767 9.958 -83.064 1.00 49.94 86 PRO A CA 1
ATOM 585 C C . PRO A 1 86 ? 1.993 10.870 -82.752 1.00 49.94 86 PRO A C 1
ATOM 587 O O . PRO A 1 86 ? 1.892 12.085 -82.664 1.00 49.94 86 PRO A O 1
ATOM 590 N N . SER A 1 87 ? 3.178 10.242 -82.708 1.00 42.09 87 SER A N 1
ATOM 591 C CA . SER A 1 87 ? 4.528 10.759 -83.039 1.00 42.09 87 SER A CA 1
ATOM 592 C C . SER A 1 87 ? 4.986 12.181 -82.657 1.00 42.09 87 SER A C 1
ATOM 594 O O . SER A 1 87 ? 4.611 13.171 -83.280 1.00 42.09 87 SER A O 1
ATOM 596 N N . THR A 1 88 ? 6.079 12.248 -81.885 1.00 37.34 88 THR A N 1
ATOM 597 C CA . THR A 1 88 ? 7.210 13.139 -82.227 1.00 37.34 88 THR A CA 1
ATOM 598 C C . THR A 1 88 ? 8.528 12.588 -81.677 1.00 37.34 88 THR A C 1
ATOM 600 O O . THR A 1 88 ? 8.674 12.402 -80.472 1.00 37.34 88 THR A O 1
ATOM 603 N N . LEU A 1 89 ? 9.510 12.341 -82.554 1.00 44.06 89 LEU A N 1
ATOM 604 C CA . LEU A 1 89 ? 10.908 12.234 -82.127 1.00 44.06 89 LEU A CA 1
ATOM 605 C C . LEU A 1 89 ? 11.385 13.639 -81.739 1.00 44.06 89 LEU A C 1
ATOM 607 O O . LEU A 1 89 ? 11.376 14.539 -82.576 1.00 44.06 89 LEU A O 1
ATOM 611 N N . GLY A 1 90 ? 11.832 13.812 -80.499 1.00 33.88 90 GLY A N 1
ATOM 612 C CA . GLY A 1 90 ? 12.386 15.073 -80.015 1.00 33.88 90 GLY A CA 1
ATOM 613 C C . GLY A 1 90 ? 13.338 14.826 -78.857 1.00 33.88 90 GLY A C 1
ATOM 614 O O . GLY A 1 90 ? 12.906 14.569 -77.738 1.00 33.88 90 GLY A O 1
ATOM 615 N N . GLN A 1 91 ? 14.642 14.890 -79.127 1.00 45.66 91 GLN A N 1
ATOM 616 C CA . GLN A 1 91 ? 15.649 14.934 -78.073 1.00 45.66 91 GLN A CA 1
ATOM 617 C C . GLN A 1 91 ? 15.522 16.258 -77.314 1.00 45.66 91 GLN A C 1
ATOM 619 O O . GLN A 1 91 ? 15.773 17.319 -77.882 1.00 45.66 91 GLN A O 1
ATOM 624 N N . THR A 1 92 ? 15.244 16.200 -76.017 1.00 38.41 92 THR A N 1
ATOM 625 C CA . THR A 1 92 ? 15.595 17.276 -75.086 1.00 38.41 92 THR A CA 1
ATOM 626 C C . THR A 1 92 ? 16.360 16.679 -73.920 1.00 38.41 92 THR A C 1
ATOM 628 O O . THR A 1 92 ? 15.802 16.124 -72.976 1.00 38.41 92 THR A O 1
ATOM 631 N N . ILE A 1 93 ? 17.685 16.789 -74.013 1.00 45.25 93 ILE A N 1
ATOM 632 C CA . ILE A 1 93 ? 18.594 16.523 -72.905 1.00 45.25 93 ILE A CA 1
ATOM 633 C C . ILE A 1 93 ? 18.254 17.544 -71.817 1.00 45.25 93 ILE A C 1
ATOM 635 O O . ILE A 1 93 ? 18.533 18.734 -71.964 1.00 45.25 93 ILE A O 1
ATOM 639 N N . ALA A 1 94 ? 17.622 17.086 -70.738 1.00 41.19 94 ALA A N 1
ATOM 640 C CA . ALA A 1 94 ? 17.407 17.891 -69.546 1.00 41.19 94 ALA A CA 1
ATOM 641 C C . ALA A 1 94 ? 18.741 18.027 -68.798 1.00 41.19 94 ALA A C 1
ATOM 643 O O . ALA A 1 94 ? 18.993 17.335 -67.812 1.00 41.19 94 ALA A O 1
ATOM 644 N N . THR A 1 95 ? 19.615 18.901 -69.303 1.00 45.19 95 THR A N 1
ATOM 645 C CA . THR A 1 95 ? 20.886 19.257 -68.670 1.00 45.19 95 THR A CA 1
ATOM 646 C C . THR A 1 95 ? 20.600 20.024 -67.381 1.00 45.19 95 THR A C 1
ATOM 648 O O . THR A 1 95 ? 20.595 21.254 -67.354 1.00 45.19 95 THR A O 1
ATOM 651 N N . GLN A 1 96 ? 20.321 19.299 -66.298 1.00 53.66 96 GLN A N 1
ATOM 652 C CA . GLN A 1 96 ? 20.345 19.883 -64.965 1.00 53.66 96 GLN A CA 1
ATOM 653 C C . GLN A 1 96 ? 21.770 20.376 -64.694 1.00 53.66 96 GLN A C 1
ATOM 655 O O . GLN A 1 96 ? 22.736 19.641 -64.907 1.00 53.66 96 GLN A O 1
ATOM 660 N N . ASN A 1 97 ? 21.893 21.624 -64.235 1.00 56.94 97 ASN A N 1
ATOM 661 C CA . ASN A 1 97 ? 23.155 22.201 -63.771 1.00 56.94 97 ASN A CA 1
ATOM 662 C C . ASN A 1 97 ? 23.571 21.529 -62.452 1.00 56.94 97 ASN A C 1
ATOM 664 O O . ASN A 1 97 ? 23.436 22.109 -61.378 1.00 56.94 97 ASN A O 1
ATOM 668 N N . LEU A 1 98 ? 24.075 20.299 -62.550 1.00 57.44 98 LEU A N 1
ATOM 669 C CA . LEU A 1 98 ? 24.918 19.701 -61.523 1.00 57.44 98 LEU A CA 1
ATOM 670 C C . LEU A 1 98 ? 26.135 20.607 -61.344 1.00 57.44 98 LEU A C 1
ATOM 672 O O . LEU A 1 98 ? 26.750 21.034 -62.328 1.00 57.44 98 LEU A O 1
ATOM 676 N N . SER A 1 99 ? 26.492 20.906 -60.100 1.00 75.81 99 SER A N 1
ATOM 677 C CA . SER A 1 99 ? 27.713 21.651 -59.814 1.00 75.81 99 SER A CA 1
ATOM 678 C C . SER A 1 99 ? 28.928 20.908 -60.385 1.00 75.81 99 SER A C 1
ATOM 680 O O . SER A 1 99 ? 28.940 19.679 -60.510 1.00 75.81 99 SER A O 1
ATOM 682 N N . ALA A 1 100 ? 29.992 21.643 -60.722 1.00 74.25 100 ALA A N 1
ATOM 683 C CA . ALA A 1 100 ? 31.221 21.039 -61.249 1.00 74.25 100 ALA A CA 1
ATOM 684 C C . ALA A 1 100 ? 31.818 19.979 -60.294 1.00 74.25 100 ALA A C 1
ATOM 686 O O . ALA A 1 100 ? 32.515 19.063 -60.730 1.00 74.25 100 ALA A O 1
ATOM 687 N N . GLU A 1 101 ? 31.516 20.088 -59.000 1.00 74.06 101 GLU A N 1
ATOM 688 C CA . GLU A 1 101 ? 31.916 19.162 -57.946 1.00 74.06 101 GLU A CA 1
ATOM 689 C C . GLU A 1 101 ? 31.093 17.862 -57.966 1.00 74.06 101 GLU A C 1
ATOM 691 O O . GLU A 1 101 ? 31.668 16.772 -57.940 1.00 74.06 101 GLU A O 1
ATOM 696 N N . GLU A 1 102 ? 29.769 17.945 -58.137 1.00 79.31 102 GLU A N 1
ATOM 697 C CA . GLU A 1 102 ? 28.897 16.776 -58.331 1.00 79.31 102 GLU A CA 1
ATOM 698 C C . GLU A 1 102 ? 29.212 16.042 -59.639 1.00 79.31 102 GLU A C 1
ATOM 700 O O . GLU A 1 102 ? 29.309 14.815 -59.645 1.00 79.31 102 GLU A O 1
ATOM 705 N N . MET A 1 103 ? 29.457 16.774 -60.732 1.00 75.44 103 MET A N 1
ATOM 706 C CA . MET A 1 103 ? 29.873 16.185 -62.012 1.00 75.44 103 MET A CA 1
ATOM 707 C C . MET A 1 103 ? 31.216 15.448 -61.888 1.00 75.44 103 MET A C 1
ATOM 709 O O . MET A 1 103 ? 31.371 14.341 -62.407 1.00 75.44 103 MET A O 1
ATOM 713 N N . ARG A 1 104 ? 32.175 16.013 -61.141 1.00 76.06 104 ARG A N 1
ATOM 714 C CA . ARG A 1 104 ? 33.472 15.376 -60.863 1.00 76.06 104 ARG A CA 1
ATOM 715 C C . ARG A 1 104 ? 33.325 14.136 -59.977 1.00 76.06 104 ARG A C 1
ATOM 717 O O . ARG A 1 104 ? 33.975 13.126 -60.244 1.00 76.06 104 ARG A O 1
ATOM 724 N N . LYS A 1 105 ? 32.449 14.180 -58.968 1.00 76.88 105 LYS A N 1
ATOM 725 C CA . LYS A 1 105 ? 32.133 13.039 -58.093 1.00 76.88 105 LYS A CA 1
ATOM 726 C C . LYS A 1 105 ? 31.433 11.915 -58.866 1.00 76.88 105 LYS A C 1
ATOM 728 O O . LYS A 1 105 ? 31.808 10.756 -58.714 1.00 76.88 105 LYS A O 1
ATOM 733 N N . ALA A 1 106 ? 30.489 12.245 -59.747 1.00 75.00 106 ALA A N 1
ATOM 734 C CA . ALA A 1 106 ? 29.816 11.287 -60.624 1.00 75.00 106 ALA A CA 1
ATOM 735 C C . ALA A 1 106 ? 30.790 10.619 -61.612 1.00 75.00 106 ALA A C 1
ATOM 737 O O . ALA A 1 106 ? 30.791 9.395 -61.734 1.00 75.00 106 ALA A O 1
ATOM 738 N N . ALA A 1 107 ? 31.678 11.392 -62.249 1.00 76.25 107 ALA A N 1
ATOM 739 C CA . ALA A 1 107 ? 32.721 10.850 -63.122 1.00 76.25 107 ALA A CA 1
ATOM 740 C C . ALA A 1 107 ? 33.692 9.921 -62.364 1.00 76.25 107 ALA A C 1
ATOM 742 O O . ALA A 1 107 ? 34.045 8.856 -62.865 1.00 76.25 107 ALA A O 1
ATOM 743 N N . MET A 1 108 ? 34.071 10.278 -61.131 1.00 73.69 108 MET A N 1
ATOM 744 C CA . MET A 1 108 ? 34.924 9.441 -60.281 1.00 73.69 108 MET A CA 1
ATOM 745 C C . MET A 1 108 ? 34.241 8.122 -59.882 1.00 73.69 108 MET A C 1
ATOM 747 O O . MET A 1 108 ? 34.886 7.078 -59.913 1.00 73.69 108 MET A O 1
ATOM 751 N N . MET A 1 109 ? 32.936 8.140 -59.579 1.00 74.06 109 MET A N 1
ATOM 752 C CA . MET A 1 109 ? 32.162 6.917 -59.312 1.00 74.06 109 MET A CA 1
ATOM 753 C C . MET A 1 109 ? 31.991 6.037 -60.563 1.00 74.06 109 MET A C 1
ATOM 755 O O . MET A 1 109 ? 31.975 4.814 -60.450 1.00 74.06 109 MET A O 1
ATOM 759 N N . ALA A 1 110 ? 31.915 6.628 -61.760 1.00 75.38 110 ALA A N 1
ATOM 760 C CA . ALA A 1 110 ? 31.822 5.880 -63.017 1.00 75.38 110 ALA A CA 1
ATOM 761 C C . ALA A 1 110 ? 33.134 5.168 -63.413 1.00 75.38 110 ALA A C 1
ATOM 763 O O . ALA A 1 110 ? 33.091 4.154 -64.108 1.00 75.38 110 ALA A O 1
ATOM 764 N N . MET A 1 111 ? 34.295 5.668 -62.970 1.00 77.56 111 MET A N 1
ATOM 765 C CA . MET A 1 111 ? 35.619 5.103 -63.287 1.00 77.56 111 MET A CA 1
ATOM 766 C C . MET A 1 111 ? 36.112 4.026 -62.304 1.00 77.56 111 MET A C 1
ATOM 768 O O . MET A 1 111 ? 37.183 3.461 -62.504 1.00 77.56 111 MET A O 1
ATOM 772 N N . GLU A 1 112 ? 35.367 3.744 -61.236 1.00 77.12 112 GLU A N 1
ATOM 773 C CA . GLU A 1 112 ? 35.860 2.972 -60.085 1.00 77.12 112 GLU A CA 1
ATOM 774 C C . GLU A 1 112 ? 35.920 1.443 -60.296 1.00 77.12 112 GLU A C 1
ATOM 776 O O . GLU A 1 112 ? 36.592 0.728 -59.551 1.00 77.12 112 GLU A O 1
ATOM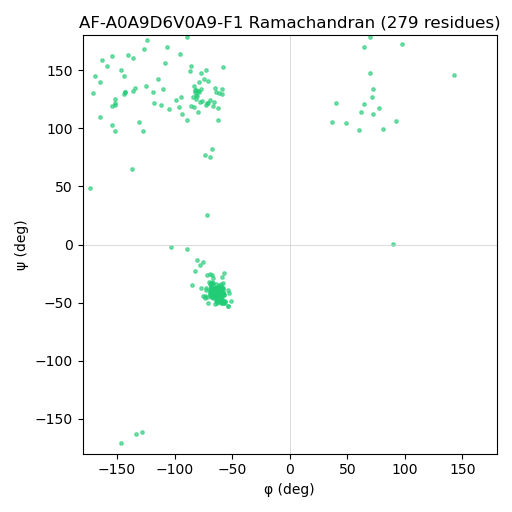 781 N N . GLY A 1 113 ? 35.213 0.929 -61.306 1.00 80.62 113 GLY A N 1
ATOM 782 C CA . GLY A 1 113 ? 35.081 -0.508 -61.552 1.00 80.62 113 GLY A CA 1
ATOM 783 C C . GLY A 1 113 ? 34.229 -1.253 -60.511 1.00 80.62 113 GLY A C 1
ATOM 784 O O . GLY A 1 113 ? 33.710 -0.683 -59.551 1.00 80.62 113 GLY A O 1
ATOM 785 N N . GLU A 1 114 ? 34.059 -2.559 -60.725 1.00 79.06 114 GLU A N 1
ATOM 786 C CA . GLU A 1 114 ? 33.159 -3.395 -59.914 1.00 79.06 114 GLU A CA 1
ATOM 787 C C . GLU A 1 114 ? 33.667 -3.599 -58.477 1.00 79.06 114 GLU A C 1
ATOM 789 O O . GLU A 1 114 ? 32.898 -3.563 -57.519 1.00 79.06 114 GLU A O 1
ATOM 794 N N . GLU A 1 115 ? 34.982 -3.767 -58.308 1.00 80.19 115 GLU A N 1
ATOM 795 C CA . GLU A 1 115 ? 35.604 -4.016 -57.003 1.00 80.19 115 GLU A CA 1
ATOM 796 C C . GLU A 1 115 ? 35.524 -2.791 -56.078 1.00 80.19 115 GLU A C 1
ATOM 798 O O . GLU A 1 115 ? 35.217 -2.926 -54.891 1.00 80.19 115 GLU A O 1
ATOM 803 N N . GLY A 1 116 ? 35.732 -1.589 -56.627 1.00 82.38 116 GLY A N 1
ATOM 804 C CA . GLY A 1 116 ? 35.580 -0.339 -55.887 1.00 82.38 116 GLY A CA 1
ATOM 805 C C . GLY A 1 116 ? 34.129 -0.071 -55.490 1.00 82.38 116 GLY A C 1
ATOM 806 O O . GLY A 1 116 ? 33.872 0.238 -54.324 1.00 82.38 116 GLY A O 1
ATOM 807 N N . ARG A 1 117 ? 33.171 -0.320 -56.399 1.00 83.56 117 ARG A N 1
ATOM 808 C CA . ARG A 1 117 ? 31.738 -0.240 -56.078 1.00 83.56 117 ARG A CA 1
ATOM 809 C C . ARG A 1 117 ? 31.380 -1.172 -54.918 1.00 83.56 117 ARG A C 1
ATOM 811 O O . ARG A 1 117 ? 30.845 -0.702 -53.916 1.00 83.56 117 ARG A O 1
ATOM 818 N N . ARG A 1 118 ? 31.778 -2.450 -54.995 1.00 84.69 118 ARG A N 1
ATOM 819 C CA . ARG A 1 118 ? 31.554 -3.441 -53.927 1.00 84.69 118 ARG A CA 1
ATOM 820 C C . ARG A 1 118 ? 32.178 -3.013 -52.596 1.00 84.69 118 ARG A C 1
ATOM 822 O O . ARG A 1 118 ? 31.597 -3.247 -51.540 1.00 84.69 118 ARG A O 1
ATOM 829 N N . LYS A 1 119 ? 33.361 -2.389 -52.627 1.00 86.56 119 LYS A N 1
ATOM 830 C CA . LYS A 1 119 ? 34.032 -1.879 -51.424 1.00 86.56 119 LYS A CA 1
ATOM 831 C C . LYS A 1 119 ? 33.288 -0.689 -50.808 1.00 86.56 119 LYS A C 1
ATOM 833 O O . LYS A 1 119 ? 33.144 -0.663 -49.589 1.00 86.56 119 LYS A O 1
ATOM 838 N N . ARG A 1 120 ? 32.787 0.257 -51.616 1.00 87.25 120 ARG A N 1
ATOM 839 C CA . ARG A 1 120 ? 31.947 1.364 -51.122 1.00 87.25 120 ARG A CA 1
ATOM 840 C C . ARG A 1 120 ? 30.654 0.838 -50.505 1.00 87.25 120 ARG A C 1
ATOM 842 O O . ARG A 1 120 ? 30.326 1.237 -49.398 1.00 87.25 120 ARG A O 1
ATOM 849 N N . GLU A 1 121 ? 29.953 -0.062 -51.191 1.00 86.62 121 GLU A N 1
ATOM 850 C CA . GLU A 1 121 ? 28.696 -0.647 -50.703 1.00 86.62 121 GLU A CA 1
ATOM 851 C C . GLU A 1 121 ? 28.887 -1.389 -49.370 1.00 86.62 121 GLU A C 1
ATOM 853 O O . GLU A 1 121 ? 28.045 -1.285 -48.479 1.00 86.62 121 GLU A O 1
ATOM 858 N N . LEU A 1 122 ? 30.017 -2.089 -49.197 1.00 87.62 122 LEU A N 1
ATOM 859 C CA . LEU A 1 122 ? 30.379 -2.727 -47.929 1.00 87.62 122 LEU A CA 1
ATOM 860 C C . LEU A 1 122 ? 30.630 -1.700 -46.811 1.00 87.62 122 LEU A C 1
ATOM 862 O O . LEU A 1 122 ? 30.150 -1.894 -45.697 1.00 87.62 122 LEU A O 1
ATOM 866 N N . GLU A 1 123 ? 31.366 -0.621 -47.092 1.00 86.94 123 GLU A N 1
ATOM 867 C CA . GLU A 1 123 ? 31.669 0.417 -46.097 1.00 86.94 123 GLU A CA 1
ATOM 868 C C . GLU A 1 123 ? 30.413 1.215 -45.712 1.00 86.94 123 GLU A C 1
ATOM 870 O O . GLU A 1 123 ? 30.154 1.415 -44.532 1.00 86.94 123 GLU A O 1
ATOM 875 N N . GLU A 1 124 ? 29.564 1.576 -46.679 1.00 88.44 124 GLU A N 1
ATOM 876 C CA . GLU A 1 124 ? 28.282 2.249 -46.431 1.00 88.44 124 GLU A CA 1
ATOM 877 C C . GLU A 1 124 ? 27.316 1.351 -45.636 1.00 88.44 124 GLU A C 1
ATOM 879 O O . GLU A 1 124 ? 26.607 1.821 -44.743 1.00 88.44 124 GLU A O 1
ATOM 884 N N . LYS A 1 125 ? 27.305 0.036 -45.907 1.00 88.38 125 LYS A N 1
ATOM 885 C CA . LYS A 1 125 ? 26.564 -0.942 -45.096 1.00 88.38 125 LYS A CA 1
ATOM 886 C C . LYS A 1 125 ? 27.110 -0.998 -43.664 1.00 88.38 125 LYS A C 1
ATOM 888 O O . LYS A 1 125 ? 26.323 -0.944 -42.722 1.00 88.38 125 LYS A O 1
ATOM 893 N N . ARG A 1 126 ? 28.436 -1.053 -43.495 1.00 87.94 126 ARG A N 1
ATOM 894 C CA . ARG A 1 126 ? 29.116 -1.067 -42.189 1.00 87.94 126 ARG A CA 1
ATOM 895 C C . ARG A 1 126 ? 28.845 0.208 -41.381 1.00 87.94 126 ARG A C 1
ATOM 897 O O . ARG A 1 126 ? 28.607 0.121 -40.180 1.00 87.94 126 ARG A O 1
ATOM 904 N N . GLU A 1 127 ? 28.860 1.374 -42.023 1.00 90.94 127 GLU A N 1
ATOM 905 C CA . GLU A 1 127 ? 28.558 2.666 -41.398 1.00 90.94 127 GLU A CA 1
ATOM 906 C C . GLU A 1 127 ? 27.102 2.712 -40.907 1.00 90.94 127 GLU A C 1
ATOM 908 O O . GLU A 1 127 ? 26.857 3.012 -39.738 1.00 90.94 127 GLU A O 1
ATOM 913 N N . LYS A 1 128 ? 26.142 2.289 -41.742 1.00 89.75 128 LYS A N 1
ATOM 914 C CA . LYS A 1 128 ? 24.721 2.175 -41.359 1.00 89.75 128 LYS A CA 1
ATOM 915 C C . LYS A 1 128 ? 24.488 1.169 -40.228 1.00 89.75 128 LYS A C 1
ATOM 917 O O . LYS A 1 128 ? 23.695 1.433 -39.326 1.00 89.75 128 LYS A O 1
ATOM 922 N N . GLU A 1 129 ? 25.172 0.025 -40.245 1.00 89.94 129 GLU A N 1
ATOM 923 C CA . GLU A 1 129 ? 25.127 -0.958 -39.153 1.00 89.94 129 GLU A CA 1
ATOM 924 C C . GLU A 1 129 ? 25.689 -0.375 -37.845 1.00 89.94 129 GLU A C 1
ATOM 926 O O . GLU A 1 129 ? 25.094 -0.575 -36.784 1.00 89.94 129 GLU A O 1
ATOM 931 N N . ALA A 1 130 ? 26.780 0.396 -37.908 1.00 89.19 130 ALA A N 1
ATOM 932 C CA . ALA A 1 130 ? 27.366 1.071 -36.751 1.00 89.19 130 ALA A CA 1
ATOM 933 C C . ALA A 1 130 ? 26.460 2.183 -36.188 1.00 89.19 130 ALA A C 1
ATOM 935 O O . ALA A 1 130 ? 26.290 2.269 -34.970 1.00 89.19 130 ALA A O 1
ATOM 936 N N . GLU A 1 131 ? 25.828 2.992 -37.046 1.00 93.12 131 GLU A N 1
ATOM 937 C CA . GLU A 1 131 ? 24.866 4.024 -36.637 1.00 93.12 131 GLU A CA 1
ATOM 938 C C . GLU A 1 131 ? 23.633 3.401 -35.961 1.00 93.12 131 GLU A C 1
ATOM 940 O O . GLU A 1 131 ? 23.271 3.780 -34.842 1.00 93.12 131 GLU A O 1
ATOM 945 N N . MET A 1 132 ? 23.019 2.390 -36.593 1.00 93.06 132 MET A N 1
ATOM 946 C CA . MET A 1 132 ? 21.878 1.669 -36.015 1.00 93.06 132 MET A CA 1
ATOM 947 C C . MET A 1 132 ? 22.237 1.022 -34.677 1.00 93.06 132 MET A C 1
ATOM 949 O O . MET A 1 132 ? 21.463 1.111 -33.722 1.00 93.06 132 MET A O 1
ATOM 953 N N . ARG A 1 133 ? 23.422 0.411 -34.578 1.00 93.00 133 ARG A N 1
ATOM 954 C CA . ARG A 1 133 ? 23.907 -0.189 -33.336 1.00 93.00 133 ARG A CA 1
ATOM 955 C C . ARG A 1 133 ? 24.097 0.852 -32.231 1.00 93.00 133 ARG A C 1
ATOM 957 O O . ARG A 1 133 ? 23.610 0.630 -31.128 1.00 93.00 133 ARG A O 1
ATOM 964 N N . SER A 1 134 ? 24.733 1.987 -32.525 1.00 94.50 134 SER A N 1
ATOM 965 C CA . SER A 1 134 ? 24.917 3.090 -31.569 1.00 94.50 134 SER A CA 1
ATOM 966 C C . SER A 1 134 ? 23.573 3.601 -31.028 1.00 94.50 134 SER A C 1
ATOM 968 O O . SER A 1 134 ? 23.389 3.762 -29.820 1.00 94.50 134 SER A O 1
ATOM 970 N N . LYS A 1 135 ? 22.576 3.750 -31.911 1.00 95.25 135 LYS A N 1
ATOM 971 C CA . LYS A 1 135 ? 21.209 4.138 -31.536 1.00 95.25 135 LYS A CA 1
ATOM 972 C C . LYS A 1 135 ? 20.536 3.121 -30.605 1.00 95.25 135 LYS A C 1
ATOM 974 O O . LYS A 1 135 ? 19.898 3.529 -29.634 1.00 95.25 135 LYS A O 1
ATOM 979 N N . LEU A 1 136 ? 20.682 1.822 -30.872 1.00 94.88 136 LEU A N 1
ATOM 980 C CA . LEU A 1 136 ? 20.141 0.756 -30.018 1.00 94.88 136 LEU A CA 1
ATOM 981 C C . LEU A 1 136 ? 20.871 0.672 -28.666 1.00 94.88 136 LEU A C 1
ATOM 983 O O . LEU A 1 136 ? 20.223 0.515 -27.634 1.00 94.88 136 LEU A O 1
ATOM 987 N N . GLU A 1 137 ? 22.197 0.832 -28.637 1.00 94.69 137 GLU A N 1
ATOM 988 C CA . GLU A 1 137 ? 22.979 0.868 -27.391 1.00 94.69 137 GLU A CA 1
ATOM 989 C C . GLU A 1 137 ? 22.579 2.071 -26.510 1.00 94.69 137 GLU A C 1
ATOM 991 O O . GLU A 1 137 ? 22.403 1.921 -25.298 1.00 94.69 137 GLU A O 1
ATOM 996 N N . PHE A 1 138 ? 22.311 3.237 -27.111 1.00 96.44 138 PHE A N 1
ATOM 997 C CA . PHE A 1 138 ? 21.763 4.401 -26.407 1.00 96.44 138 PHE A CA 1
ATOM 998 C C . PHE A 1 138 ? 20.343 4.158 -25.864 1.00 96.44 138 PHE A C 1
ATOM 1000 O O . PHE A 1 138 ? 20.065 4.475 -24.705 1.00 96.44 138 PHE A O 1
ATOM 1007 N N . GLN A 1 139 ? 19.451 3.545 -26.652 1.00 96.06 139 GLN A N 1
ATOM 1008 C CA . GLN A 1 139 ? 18.111 3.155 -26.188 1.00 96.06 139 GLN A CA 1
ATOM 1009 C C . GLN A 1 139 ? 18.181 2.161 -25.019 1.00 96.06 139 GLN A C 1
ATOM 1011 O O . GLN A 1 139 ? 17.511 2.354 -24.005 1.00 96.06 139 GLN A O 1
ATOM 1016 N N . LYS A 1 140 ? 19.052 1.150 -25.103 1.00 95.50 140 LYS A N 1
ATOM 1017 C CA . LYS A 1 140 ? 19.311 0.197 -24.016 1.00 95.50 140 LYS A CA 1
ATOM 1018 C C . LYS A 1 140 ? 19.787 0.894 -22.737 1.00 95.50 140 LYS A C 1
ATOM 1020 O O . LYS A 1 140 ? 19.319 0.550 -21.652 1.00 95.50 140 LYS A O 1
ATOM 1025 N N . MET A 1 141 ? 20.661 1.898 -22.843 1.00 97.12 141 MET A N 1
ATOM 1026 C CA . MET A 1 141 ? 21.086 2.701 -21.691 1.00 97.12 141 MET A CA 1
ATOM 1027 C C . MET A 1 141 ? 19.903 3.440 -21.041 1.00 97.12 141 MET A C 1
ATOM 1029 O O . MET A 1 141 ? 19.741 3.364 -19.825 1.00 97.12 141 MET A O 1
ATOM 1033 N N . GLN A 1 142 ? 19.041 4.091 -21.834 1.00 97.75 142 GLN A N 1
ATOM 1034 C CA . GLN A 1 142 ? 17.836 4.761 -21.316 1.00 97.75 142 GLN A CA 1
ATOM 1035 C C . GLN A 1 142 ? 16.887 3.785 -20.605 1.00 97.75 142 GLN A C 1
ATOM 1037 O O . GLN A 1 142 ? 16.358 4.100 -19.537 1.00 97.75 142 GLN A O 1
ATOM 1042 N N . LEU A 1 143 ? 16.700 2.584 -21.162 1.00 97.25 143 LEU A N 1
ATOM 1043 C CA . LEU A 1 143 ? 15.878 1.539 -20.552 1.00 97.25 143 LEU A CA 1
ATOM 1044 C C . LEU A 1 143 ? 16.459 1.045 -19.220 1.00 97.25 143 LEU A C 1
ATOM 1046 O O . LEU A 1 143 ? 15.698 0.833 -18.279 1.00 97.25 143 LEU A O 1
ATOM 1050 N N . PHE A 1 144 ? 17.785 0.932 -19.083 1.00 97.00 144 PHE A N 1
ATOM 1051 C CA . PHE A 1 144 ? 18.405 0.625 -17.789 1.00 97.00 144 PHE A CA 1
ATOM 1052 C C . PHE A 1 144 ? 18.227 1.741 -16.758 1.00 97.00 144 PHE A C 1
ATOM 1054 O O . PHE A 1 144 ? 17.918 1.442 -15.605 1.00 97.00 144 PHE A O 1
ATOM 1061 N N . THR A 1 145 ? 18.364 3.013 -17.147 1.00 97.62 145 THR A N 1
ATOM 1062 C CA . THR A 1 145 ? 18.056 4.141 -16.250 1.00 97.62 145 THR A CA 1
ATOM 1063 C C . THR A 1 145 ? 16.603 4.078 -15.780 1.00 97.62 145 THR A C 1
ATOM 1065 O O . THR A 1 145 ? 16.328 4.244 -14.593 1.00 97.62 145 THR A O 1
ATOM 1068 N N . LYS A 1 146 ? 15.671 3.752 -16.685 1.00 97.00 146 LYS A N 1
ATOM 1069 C CA . LYS A 1 146 ? 14.262 3.560 -16.336 1.00 97.00 146 LYS A CA 1
ATOM 1070 C C . LYS A 1 146 ? 14.041 2.361 -15.403 1.00 97.00 146 LYS A C 1
ATOM 1072 O O . LYS A 1 146 ? 13.281 2.480 -14.449 1.00 97.00 146 LYS A O 1
ATOM 1077 N N . LEU A 1 147 ? 14.729 1.239 -15.619 1.00 97.25 147 LEU A N 1
ATOM 1078 C CA . LEU A 1 147 ? 14.648 0.060 -14.748 1.00 97.25 147 LEU A CA 1
ATOM 1079 C C . LEU A 1 147 ? 15.164 0.346 -13.326 1.00 97.25 147 LEU A C 1
ATOM 1081 O O . LEU A 1 147 ? 14.580 -0.125 -12.350 1.00 97.25 147 LEU A O 1
ATOM 1085 N N . GLN A 1 148 ? 16.228 1.146 -13.193 1.00 97.56 148 GLN A N 1
ATOM 1086 C CA . GLN A 1 148 ? 16.710 1.612 -11.888 1.00 97.56 148 GLN A CA 1
ATOM 1087 C C . GLN A 1 148 ? 15.677 2.492 -11.180 1.00 97.56 148 GLN A C 1
ATOM 1089 O O . GLN A 1 148 ? 15.487 2.356 -9.976 1.00 97.56 148 GLN A O 1
ATOM 1094 N N . GLU A 1 149 ? 14.993 3.369 -11.913 1.00 97.50 149 GLU A N 1
ATOM 1095 C CA . GLU A 1 149 ? 13.955 4.230 -11.345 1.00 97.50 149 GLU A CA 1
ATOM 1096 C C . GLU A 1 149 ? 12.734 3.425 -10.872 1.00 97.50 149 GLU A C 1
ATOM 1098 O O . GLU A 1 149 ? 12.329 3.553 -9.719 1.00 97.50 149 GLU A O 1
ATOM 1103 N N . VAL A 1 150 ? 12.248 2.492 -11.695 1.00 97.31 150 VAL A N 1
ATOM 1104 C CA . VAL A 1 150 ? 11.224 1.498 -11.318 1.00 97.31 150 VAL A CA 1
ATOM 1105 C C . VAL A 1 150 ? 11.621 0.737 -10.044 1.00 97.31 150 VAL A C 1
ATOM 1107 O O . VAL A 1 150 ? 10.798 0.551 -9.151 1.00 97.31 150 VAL A O 1
ATOM 1110 N N . THR A 1 151 ? 12.894 0.348 -9.912 1.00 97.25 151 THR A N 1
ATOM 1111 C CA . THR A 1 151 ? 13.398 -0.365 -8.724 1.00 97.25 151 THR A CA 1
ATOM 1112 C C . THR A 1 151 ? 13.296 0.488 -7.451 1.00 97.25 151 THR A C 1
ATOM 1114 O O . THR A 1 151 ? 12.813 -0.007 -6.435 1.00 97.25 151 THR A O 1
ATOM 1117 N N . LYS A 1 152 ? 13.673 1.775 -7.500 1.00 97.88 152 LYS A N 1
ATOM 1118 C CA . LYS A 1 152 ? 13.530 2.690 -6.348 1.00 97.88 152 LYS A CA 1
ATOM 1119 C C . LYS A 1 152 ? 12.071 2.902 -5.956 1.00 97.88 152 LYS A C 1
ATOM 1121 O O . LYS A 1 152 ? 11.757 3.001 -4.775 1.00 97.88 152 LYS A O 1
ATOM 1126 N N . GLN A 1 153 ? 11.177 2.992 -6.940 1.00 97.38 153 GLN A N 1
ATOM 1127 C CA . GLN A 1 153 ? 9.755 3.196 -6.675 1.00 97.38 153 GLN A CA 1
ATOM 1128 C C . GLN A 1 153 ? 9.126 1.958 -6.020 1.00 97.38 153 GLN A C 1
ATOM 1130 O O . GLN A 1 153 ? 8.321 2.108 -5.104 1.00 97.38 153 GLN A O 1
ATOM 1135 N N . LYS A 1 154 ? 9.550 0.739 -6.393 1.00 97.19 154 LYS A N 1
ATOM 1136 C CA . LYS A 1 154 ? 9.180 -0.489 -5.664 1.00 97.19 154 LYS A CA 1
ATOM 1137 C C . LYS A 1 154 ? 9.639 -0.451 -4.207 1.00 97.19 154 LYS A C 1
ATOM 1139 O O . LYS A 1 154 ? 8.815 -0.658 -3.323 1.00 97.19 154 LYS A O 1
ATOM 1144 N N . GLU A 1 155 ? 10.913 -0.138 -3.964 1.00 97.25 155 GLU A N 1
ATOM 1145 C CA . GLU A 1 155 ? 11.477 -0.026 -2.610 1.00 97.25 155 GLU A CA 1
ATOM 1146 C C . GLU A 1 155 ? 10.710 1.005 -1.763 1.00 97.25 155 GLU A C 1
ATOM 1148 O O . GLU A 1 155 ? 10.348 0.730 -0.621 1.00 97.25 155 GLU A O 1
ATOM 1153 N N . TYR A 1 156 ? 10.380 2.166 -2.339 1.00 97.62 156 TYR A N 1
ATOM 1154 C CA . TYR A 1 156 ? 9.564 3.187 -1.681 1.00 97.62 156 TYR A CA 1
ATOM 1155 C C . TYR A 1 156 ? 8.178 2.661 -1.267 1.00 97.62 156 TYR A C 1
ATOM 1157 O O . TYR A 1 156 ? 7.794 2.806 -0.104 1.00 97.62 156 TYR A O 1
ATOM 1165 N N . LEU A 1 157 ? 7.447 2.012 -2.183 1.00 97.38 157 LEU A N 1
ATOM 1166 C CA . LEU A 1 157 ? 6.124 1.447 -1.891 1.00 97.38 157 LEU A CA 1
ATOM 1167 C C . LEU A 1 157 ? 6.189 0.319 -0.848 1.00 97.38 157 LEU A C 1
ATOM 1169 O O . LEU A 1 157 ? 5.309 0.225 0.005 1.00 97.38 157 LEU A O 1
ATOM 1173 N N . GLU A 1 158 ? 7.232 -0.515 -0.879 1.00 96.75 158 GLU A N 1
ATOM 1174 C CA . GLU A 1 158 ? 7.465 -1.574 0.113 1.00 96.75 158 GLU A CA 1
ATOM 1175 C C . GLU A 1 158 ? 7.711 -0.984 1.514 1.00 96.75 158 GLU A C 1
ATOM 1177 O O . GLU A 1 158 ? 7.116 -1.440 2.494 1.00 96.75 158 GLU A O 1
ATOM 1182 N N . LEU A 1 159 ? 8.513 0.082 1.618 1.00 97.88 159 LEU A N 1
ATOM 1183 C CA . LEU A 1 159 ? 8.755 0.796 2.877 1.00 97.88 159 LEU A CA 1
ATOM 1184 C C . LEU A 1 159 ? 7.494 1.499 3.409 1.00 97.88 159 LEU A C 1
ATOM 1186 O O . LEU A 1 159 ? 7.226 1.445 4.613 1.00 97.88 159 LEU A O 1
ATOM 1190 N N . GLU A 1 160 ? 6.695 2.122 2.540 1.00 97.25 160 GLU A N 1
ATOM 1191 C CA . GLU A 1 160 ? 5.403 2.715 2.914 1.00 97.25 160 GLU A CA 1
ATOM 1192 C C . GLU A 1 160 ? 4.401 1.651 3.383 1.00 97.25 160 GLU A C 1
ATOM 1194 O O . GLU A 1 160 ? 3.740 1.834 4.409 1.00 97.25 160 GLU A O 1
ATOM 1199 N N . TRP A 1 161 ? 4.337 0.500 2.707 1.00 97.69 161 TRP A N 1
ATOM 1200 C CA . TRP A 1 161 ? 3.487 -0.621 3.111 1.00 97.69 161 TRP A CA 1
ATOM 1201 C C . TRP A 1 161 ? 3.880 -1.152 4.497 1.00 97.69 161 TRP A C 1
ATOM 1203 O O . TRP A 1 161 ? 3.019 -1.321 5.362 1.00 97.69 161 TRP A O 1
ATOM 1213 N N . ILE A 1 162 ? 5.183 -1.335 4.752 1.00 97.62 162 ILE A N 1
ATOM 1214 C CA . ILE A 1 162 ? 5.712 -1.744 6.065 1.00 97.62 162 ILE A CA 1
ATOM 1215 C C . ILE A 1 162 ? 5.354 -0.709 7.142 1.00 97.62 162 ILE A C 1
ATOM 1217 O O . ILE A 1 162 ? 4.903 -1.078 8.227 1.00 97.62 162 ILE A O 1
ATOM 1221 N N . LYS A 1 163 ? 5.508 0.588 6.849 1.00 97.31 163 LYS A N 1
ATOM 1222 C CA . LYS A 1 163 ? 5.139 1.696 7.746 1.00 97.31 163 LYS A CA 1
ATOM 1223 C C . LYS A 1 163 ? 3.656 1.646 8.126 1.00 97.31 163 LYS A C 1
ATOM 1225 O O . LYS A 1 163 ? 3.352 1.691 9.318 1.00 97.31 163 LYS A O 1
ATOM 1230 N N . TYR A 1 164 ? 2.745 1.500 7.162 1.00 96.31 164 TYR A N 1
ATOM 1231 C CA . TYR A 1 164 ? 1.313 1.379 7.456 1.00 96.31 164 TYR A CA 1
ATOM 1232 C C . TYR A 1 164 ? 0.984 0.096 8.223 1.00 96.31 164 TYR A C 1
ATOM 1234 O O . TYR A 1 164 ? 0.249 0.152 9.208 1.00 96.31 164 TYR A O 1
ATOM 1242 N N . ASN A 1 165 ? 1.584 -1.042 7.865 1.00 95.75 165 ASN A N 1
ATOM 1243 C CA . ASN A 1 165 ? 1.382 -2.300 8.584 1.00 95.75 165 ASN A CA 1
ATOM 1244 C C . ASN A 1 165 ? 1.842 -2.216 10.056 1.00 95.75 165 ASN A C 1
ATOM 1246 O O . ASN A 1 165 ? 1.142 -2.683 10.960 1.00 95.75 165 ASN A O 1
ATOM 1250 N N . ASN A 1 166 ? 2.979 -1.561 10.311 1.00 97.12 166 ASN A N 1
ATOM 1251 C CA . ASN A 1 166 ? 3.518 -1.322 11.654 1.00 97.12 166 ASN A CA 1
ATOM 1252 C C . ASN A 1 166 ? 2.654 -0.361 12.490 1.00 97.12 166 ASN A C 1
ATOM 1254 O O . ASN A 1 166 ? 2.672 -0.449 13.715 1.00 97.12 166 ASN A O 1
ATOM 1258 N N . GLN A 1 167 ? 1.893 0.538 11.857 1.00 95.44 167 GLN A N 1
ATOM 1259 C CA . GLN A 1 167 ? 0.929 1.418 12.535 1.00 95.44 167 GLN A CA 1
ATOM 1260 C C . GLN A 1 167 ? -0.435 0.741 12.749 1.00 95.44 167 GLN A C 1
ATOM 1262 O O . GLN A 1 167 ? -1.072 0.954 13.777 1.00 95.44 167 GLN A O 1
ATOM 1267 N N . LYS A 1 168 ? -0.863 -0.110 11.811 1.00 96.00 168 LYS A N 1
ATOM 1268 C CA . LYS A 1 168 ? -2.128 -0.856 11.841 1.00 96.00 168 LYS A CA 1
ATOM 1269 C C . LYS A 1 168 ? -2.137 -1.968 12.896 1.00 96.00 168 LYS A C 1
ATOM 1271 O O . LYS A 1 168 ? -3.048 -2.030 13.717 1.00 96.00 168 LYS A O 1
ATOM 1276 N N . THR A 1 169 ? -1.103 -2.810 12.910 1.00 95.44 169 THR A N 1
ATOM 1277 C CA . THR A 1 169 ? -0.991 -3.981 13.802 1.00 95.44 169 THR A CA 1
ATOM 1278 C C . THR A 1 169 ? -1.224 -3.662 15.295 1.00 95.44 169 THR A C 1
ATOM 1280 O O . THR A 1 169 ? -2.020 -4.361 15.925 1.00 95.44 169 THR A O 1
ATOM 1283 N N . PRO A 1 170 ? -0.603 -2.625 15.904 1.00 94.94 170 PRO A N 1
ATOM 1284 C CA . PRO A 1 170 ? -0.839 -2.308 17.314 1.00 94.94 170 PRO A CA 1
ATOM 1285 C C . PRO A 1 170 ? -2.247 -1.764 17.599 1.00 94.94 170 PRO A C 1
ATOM 1287 O O . PRO A 1 170 ? -2.719 -1.928 18.721 1.00 94.94 170 PRO A O 1
ATOM 1290 N N . LEU A 1 171 ? -2.934 -1.155 16.624 1.00 94.25 171 LEU A N 1
ATOM 1291 C CA . LEU A 1 171 ? -4.328 -0.719 16.788 1.00 94.25 171 LEU A CA 1
ATOM 1292 C C . LEU A 1 171 ? -5.282 -1.916 16.777 1.00 94.25 171 LEU A C 1
ATOM 1294 O O . LEU A 1 171 ? -6.136 -2.026 17.652 1.00 94.25 171 LEU A O 1
ATOM 1298 N N . GLU A 1 172 ? -5.088 -2.864 15.857 1.00 93.25 172 GLU A N 1
ATOM 1299 C CA . GLU A 1 172 ? -5.853 -4.120 15.832 1.00 93.25 172 GLU A CA 1
ATOM 1300 C C . GLU A 1 172 ? -5.676 -4.916 17.136 1.00 93.25 172 GLU A C 1
ATOM 1302 O O . GLU A 1 172 ? -6.645 -5.456 17.674 1.00 93.25 172 GLU A O 1
ATOM 1307 N N . ALA A 1 173 ? -4.463 -4.914 17.703 1.00 94.69 173 ALA A N 1
ATOM 1308 C CA . ALA A 1 173 ? -4.183 -5.504 19.012 1.00 94.69 173 ALA A CA 1
ATOM 1309 C C . ALA A 1 173 ? -4.877 -4.773 20.183 1.00 94.69 173 ALA A C 1
ATOM 1311 O O . ALA A 1 173 ? -5.205 -5.416 21.178 1.00 94.69 173 ALA A O 1
ATOM 1312 N N . GLN A 1 174 ? -5.136 -3.464 20.074 1.00 93.38 174 GLN A N 1
ATOM 1313 C CA . GLN A 1 174 ? -5.859 -2.671 21.083 1.00 93.38 174 GLN A CA 1
ATOM 1314 C C . GLN A 1 174 ? -7.389 -2.790 20.981 1.00 93.38 174 GLN A C 1
ATOM 1316 O O . GLN A 1 174 ? -8.080 -2.604 21.980 1.00 93.38 174 GLN A O 1
ATOM 1321 N N . VAL A 1 175 ? -7.945 -3.160 19.823 1.00 93.75 175 VAL A N 1
ATOM 1322 C CA . VAL A 1 175 ? -9.400 -3.365 19.668 1.00 93.75 175 VAL A CA 1
ATOM 1323 C C . VAL A 1 175 ? -9.899 -4.599 20.438 1.00 93.75 175 VAL A C 1
ATOM 1325 O O . VAL A 1 175 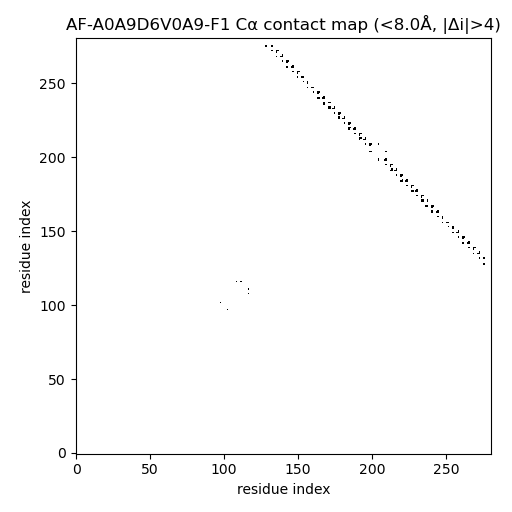? -11.003 -4.578 20.978 1.00 93.75 175 VAL A O 1
ATOM 1328 N N . GLN A 1 176 ? -9.096 -5.663 20.541 1.00 91.81 176 GLN A N 1
ATOM 1329 C CA . GLN A 1 176 ? -9.476 -6.894 21.255 1.00 91.81 176 GLN A CA 1
ATOM 1330 C C . GLN A 1 176 ? -9.732 -6.712 22.767 1.00 91.81 176 GLN A C 1
ATOM 1332 O O . GLN A 1 176 ? -10.789 -7.150 23.229 1.00 91.81 176 GLN A O 1
ATOM 1337 N N . PRO A 1 177 ? -8.854 -6.063 23.564 1.00 95.50 177 PRO A N 1
ATOM 1338 C CA . PRO A 1 177 ? -9.155 -5.804 24.969 1.00 95.50 177 PRO A CA 1
ATOM 1339 C C . PRO A 1 177 ? -10.375 -4.887 25.138 1.00 95.50 177 PRO A C 1
ATOM 1341 O O . PRO A 1 177 ? -11.201 -5.178 26.000 1.00 95.50 177 PRO A O 1
ATOM 1344 N N . LEU A 1 178 ? -10.565 -3.873 24.281 1.00 95.69 178 LEU A N 1
ATOM 1345 C CA . LEU A 1 178 ? -11.756 -3.010 24.325 1.00 95.69 178 LEU A CA 1
ATOM 1346 C C . LEU A 1 178 ? -13.057 -3.790 24.079 1.00 95.69 178 LEU A C 1
ATOM 1348 O O . LEU A 1 178 ? -14.016 -3.590 24.812 1.00 95.69 178 LEU A O 1
ATOM 1352 N N . LEU A 1 179 ? -13.084 -4.730 23.124 1.00 94.56 179 LEU A N 1
ATOM 1353 C CA . LEU A 1 179 ? -14.230 -5.633 22.918 1.00 94.56 179 LEU A CA 1
ATOM 1354 C C . LEU A 1 179 ? -14.526 -6.498 24.157 1.00 94.56 179 LEU A C 1
ATOM 1356 O O . LEU A 1 179 ? -15.685 -6.776 24.464 1.00 94.56 179 LEU A O 1
ATOM 1360 N N . SER A 1 180 ? -13.488 -6.931 24.880 1.00 95.94 180 SER A N 1
ATOM 1361 C CA . SER A 1 180 ? -13.676 -7.686 26.124 1.00 95.94 180 SER A CA 1
ATOM 1362 C C . SER A 1 180 ? -14.176 -6.807 27.276 1.00 95.94 180 SER A C 1
ATOM 1364 O O . SER A 1 180 ? -15.039 -7.243 28.035 1.00 95.94 180 SER A O 1
ATOM 1366 N N . GLU A 1 181 ? -13.699 -5.562 27.380 1.00 95.62 181 GLU A N 1
ATOM 1367 C CA . GLU A 1 181 ? -14.126 -4.619 28.417 1.00 95.62 181 GLU A CA 1
ATOM 1368 C C . GLU A 1 181 ? -15.544 -4.088 28.167 1.00 95.62 181 GLU A C 1
ATOM 1370 O O . GLU A 1 181 ? -16.330 -3.972 29.107 1.00 95.62 181 GLU A O 1
ATOM 1375 N N . GLU A 1 182 ? -15.894 -3.824 26.906 1.00 96.12 182 GLU A N 1
ATOM 1376 C CA . GLU A 1 182 ? -17.248 -3.492 26.460 1.00 96.12 182 GLU A CA 1
ATOM 1377 C C . GLU A 1 182 ? -18.227 -4.568 26.920 1.00 96.12 182 GLU A C 1
ATOM 1379 O O . GLU A 1 182 ? -19.184 -4.253 27.620 1.00 96.12 182 GLU A O 1
ATOM 1384 N N . LYS A 1 183 ? -17.940 -5.841 26.616 1.00 96.81 183 LYS A N 1
ATOM 1385 C CA . LYS A 1 183 ? -18.797 -6.964 27.005 1.00 96.81 183 LYS A CA 1
ATOM 1386 C C . LYS A 1 183 ? -18.951 -7.091 28.524 1.00 96.81 183 LYS A C 1
ATOM 1388 O O . LYS A 1 183 ? -20.060 -7.296 29.003 1.00 96.81 183 LYS A O 1
ATOM 1393 N N . VAL A 1 184 ? -17.861 -6.964 29.286 1.00 97.31 184 VAL A N 1
ATOM 1394 C CA . VAL A 1 184 ? -17.930 -6.981 30.760 1.00 97.31 184 VAL A CA 1
ATOM 1395 C C . VAL A 1 184 ? -18.795 -5.826 31.272 1.00 97.31 184 VAL A C 1
ATOM 1397 O O . VAL A 1 184 ? -19.634 -6.033 32.141 1.00 97.31 184 VAL A O 1
ATOM 1400 N N . THR A 1 185 ? -18.644 -4.633 30.693 1.00 96.88 185 THR A N 1
ATOM 1401 C CA . THR A 1 185 ? -19.413 -3.442 31.081 1.00 96.88 185 THR A CA 1
ATOM 1402 C C . THR A 1 185 ? -20.892 -3.553 30.662 1.00 96.88 185 THR A C 1
ATOM 1404 O O . THR A 1 185 ? -21.761 -3.085 31.388 1.00 96.88 185 THR A O 1
ATOM 1407 N N . GLU A 1 186 ? -21.204 -4.219 29.544 1.00 96.69 186 GLU A N 1
ATOM 1408 C CA . GLU A 1 186 ? -22.572 -4.541 29.104 1.00 96.69 186 GLU A CA 1
ATOM 1409 C C . GLU A 1 186 ? -23.249 -5.562 30.038 1.00 96.69 186 GLU A C 1
ATOM 1411 O O . GLU A 1 186 ? -24.400 -5.383 30.435 1.00 96.69 186 GLU A O 1
ATOM 1416 N N . ASP A 1 187 ? -22.533 -6.620 30.436 1.00 97.44 187 ASP A N 1
ATOM 1417 C CA . ASP A 1 187 ? -23.034 -7.610 31.397 1.00 97.44 187 ASP A CA 1
ATOM 1418 C C . ASP A 1 187 ? -23.225 -6.982 32.803 1.00 97.44 187 ASP A C 1
ATOM 1420 O O . ASP A 1 187 ? -24.177 -7.326 33.511 1.00 97.44 187 ASP A O 1
ATOM 1424 N N . GLU A 1 188 ? -22.381 -6.016 33.196 1.00 96.00 188 GLU A N 1
ATOM 1425 C CA . GLU A 1 188 ? -22.562 -5.184 34.399 1.00 96.00 188 GLU A CA 1
ATOM 1426 C C . GLU A 1 188 ? -23.777 -4.243 34.294 1.00 96.00 188 GLU A C 1
ATOM 1428 O O . GLU A 1 188 ? -24.557 -4.161 35.244 1.00 96.00 188 GLU A O 1
ATOM 1433 N N . GLU A 1 189 ? -23.967 -3.557 33.160 1.00 95.62 189 GLU A N 1
ATOM 1434 C CA . GLU A 1 189 ? -25.117 -2.673 32.900 1.00 95.62 189 GLU A CA 1
ATOM 1435 C C . GLU A 1 189 ? -26.429 -3.459 32.985 1.00 95.62 189 GLU A C 1
ATOM 1437 O O . GLU A 1 189 ? -27.318 -3.084 33.750 1.00 95.62 189 GLU A O 1
ATOM 1442 N N . ARG A 1 190 ? -26.507 -4.605 32.294 1.00 96.88 190 ARG A N 1
ATOM 1443 C CA . ARG A 1 190 ? -27.680 -5.493 32.295 1.00 96.88 190 ARG A CA 1
ATOM 1444 C C . ARG A 1 190 ? -28.023 -5.994 33.698 1.00 96.88 190 ARG A C 1
ATOM 1446 O O . ARG A 1 190 ? -29.195 -6.120 34.046 1.00 96.88 190 ARG A O 1
ATOM 1453 N N . LYS A 1 191 ? -27.009 -6.268 34.527 1.00 96.75 191 LYS A N 1
ATOM 1454 C CA . LYS A 1 191 ? -27.224 -6.640 35.930 1.00 96.75 191 LYS A CA 1
ATOM 1455 C C . LYS A 1 191 ? -27.763 -5.466 36.752 1.00 96.75 191 LYS A C 1
ATOM 1457 O O . LYS A 1 191 ? -28.699 -5.667 37.518 1.00 96.75 191 LYS A O 1
ATOM 1462 N N . MET A 1 192 ? -27.200 -4.264 36.604 1.00 95.25 192 MET A N 1
ATOM 1463 C CA . MET A 1 192 ? -27.682 -3.072 37.317 1.00 95.25 192 MET A CA 1
ATOM 1464 C C . MET A 1 192 ? -29.128 -2.731 36.933 1.00 95.25 192 MET A C 1
ATOM 1466 O O . MET A 1 192 ? -29.928 -2.456 37.818 1.00 95.25 192 MET A O 1
ATOM 1470 N N . GLU A 1 193 ? -29.474 -2.819 35.647 1.00 95.56 193 GLU A N 1
ATOM 1471 C CA . GLU A 1 193 ? -30.840 -2.634 35.135 1.00 95.56 193 GLU A CA 1
ATOM 1472 C C . GLU A 1 193 ? -31.815 -3.675 35.721 1.00 95.56 193 GLU A C 1
ATOM 1474 O O . GLU A 1 193 ? -32.925 -3.335 36.133 1.00 95.56 193 GLU A O 1
ATOM 1479 N N . GLN A 1 194 ? -31.391 -4.939 35.846 1.00 96.75 194 GLN A N 1
ATOM 1480 C CA . GLN A 1 194 ? -32.192 -5.976 36.502 1.00 96.75 194 GLN A CA 1
ATOM 1481 C C . GLN A 1 194 ? -32.357 -5.726 38.013 1.00 96.75 194 GLN A C 1
ATOM 1483 O O . GLN A 1 194 ? -33.466 -5.867 38.534 1.00 96.75 194 GLN A O 1
ATOM 1488 N N . ASP A 1 195 ? -31.286 -5.351 38.719 1.00 94.69 195 ASP A N 1
ATOM 1489 C CA . ASP A 1 195 ? -31.320 -5.030 40.153 1.00 94.69 195 ASP A CA 1
ATOM 1490 C C . ASP A 1 195 ? -32.210 -3.791 40.422 1.00 94.69 195 ASP A C 1
ATOM 1492 O O . ASP A 1 195 ? -32.958 -3.765 41.403 1.00 94.69 195 ASP A O 1
ATOM 1496 N N . GLU A 1 196 ? -32.188 -2.791 39.532 1.00 94.38 196 GLU A N 1
ATOM 1497 C CA . GLU A 1 196 ? -33.054 -1.602 39.543 1.00 94.38 196 GLU A CA 1
ATOM 1498 C C . GLU A 1 196 ? -34.531 -1.971 39.331 1.00 94.38 196 GLU A C 1
ATOM 1500 O O . GLU A 1 196 ? -35.366 -1.643 40.174 1.00 94.38 196 GLU A O 1
ATOM 1505 N N . ALA A 1 197 ? -34.856 -2.745 38.290 1.00 95.50 197 ALA A N 1
ATOM 1506 C CA . ALA A 1 197 ? -36.227 -3.188 38.018 1.00 95.50 197 ALA A CA 1
ATOM 1507 C C . ALA A 1 197 ? -36.820 -4.046 39.158 1.00 95.50 197 ALA A C 1
ATOM 1509 O O . ALA A 1 197 ? -38.014 -3.957 39.470 1.00 95.50 197 ALA A O 1
ATOM 1510 N N . VAL A 1 198 ? -35.999 -4.864 39.828 1.00 96.00 198 VAL A N 1
ATOM 1511 C CA . VAL A 1 198 ? -36.406 -5.602 41.039 1.00 96.00 198 VAL A CA 1
ATOM 1512 C C . VAL A 1 198 ? -36.633 -4.648 42.217 1.00 96.00 198 VAL A C 1
ATOM 1514 O O . VAL A 1 198 ? -37.601 -4.817 42.962 1.00 96.00 198 VAL A O 1
ATOM 1517 N N . ALA A 1 199 ? -35.787 -3.629 42.387 1.00 93.38 199 ALA A N 1
ATOM 1518 C CA . ALA A 1 199 ? -35.937 -2.630 43.441 1.00 93.38 199 ALA A CA 1
ATOM 1519 C C . ALA A 1 199 ? -37.217 -1.787 43.273 1.00 93.38 199 ALA A C 1
ATOM 1521 O O . ALA A 1 199 ? -37.935 -1.591 44.256 1.00 93.38 199 ALA A O 1
ATOM 1522 N N . GLU A 1 200 ? -37.536 -1.355 42.048 1.00 93.50 200 GLU A N 1
ATOM 1523 C CA . GLU A 1 200 ? -38.763 -0.616 41.711 1.00 93.50 200 GLU A CA 1
ATOM 1524 C C . GLU A 1 200 ? -40.040 -1.444 41.902 1.00 93.50 200 GLU A C 1
ATOM 1526 O O . GLU A 1 200 ? -41.047 -0.939 42.400 1.00 93.50 200 GLU A O 1
ATOM 1531 N N . SER A 1 201 ? -40.011 -2.726 41.523 1.00 94.38 201 SER A N 1
ATOM 1532 C CA . SER A 1 201 ? -41.178 -3.615 41.615 1.00 94.38 201 SER A CA 1
ATOM 1533 C C . SER A 1 201 ? -41.422 -4.194 43.016 1.00 94.38 201 SER A C 1
ATOM 1535 O O . SER A 1 201 ? -42.510 -4.710 43.281 1.00 94.38 201 SER A O 1
ATOM 1537 N N . THR A 1 202 ? -40.452 -4.091 43.932 1.00 95.44 202 THR A N 1
ATOM 1538 C CA . THR A 1 202 ? -40.562 -4.610 45.305 1.00 95.44 202 THR A CA 1
ATOM 1539 C C . THR A 1 202 ? -41.249 -3.600 46.243 1.00 95.44 202 THR A C 1
ATOM 1541 O O . THR A 1 202 ? -40.714 -2.514 46.482 1.00 95.44 202 THR A O 1
ATOM 1544 N N . PRO A 1 203 ? -42.406 -3.932 46.855 1.00 93.25 203 PRO A N 1
ATOM 1545 C CA . PRO A 1 203 ? -43.086 -3.026 47.780 1.00 93.25 203 PRO A CA 1
ATOM 1546 C C . PRO A 1 203 ? -42.252 -2.733 49.033 1.00 93.25 203 PRO A C 1
ATOM 1548 O O . PRO A 1 203 ? -41.786 -3.645 49.714 1.00 93.25 203 PRO A O 1
ATOM 1551 N N . GLY A 1 204 ? -42.122 -1.451 49.379 1.00 92.31 204 GLY A N 1
ATOM 1552 C CA . GLY A 1 204 ? -41.397 -1.000 50.572 1.00 92.31 204 GLY A CA 1
ATOM 1553 C C . GLY A 1 204 ? -39.905 -0.719 50.359 1.00 92.31 204 GLY A C 1
ATOM 1554 O O . GLY A 1 204 ? -39.245 -0.295 51.309 1.00 92.31 204 GLY A O 1
ATOM 1555 N N . THR A 1 205 ? -39.371 -0.883 49.143 1.00 92.44 205 THR A N 1
ATOM 1556 C CA . THR A 1 205 ? -38.014 -0.425 48.807 1.00 92.44 205 THR A CA 1
ATOM 1557 C C . THR A 1 205 ? -37.886 1.093 49.021 1.00 92.44 205 THR A C 1
ATOM 1559 O O . THR A 1 205 ? -38.710 1.855 48.507 1.00 92.44 205 THR A O 1
ATOM 1562 N N . PRO A 1 206 ? -36.862 1.587 49.744 1.00 95.62 206 PRO A N 1
ATOM 1563 C CA . PRO A 1 206 ? -36.641 3.024 49.891 1.00 95.62 206 PRO A CA 1
ATOM 1564 C C . PRO A 1 206 ? -36.292 3.693 48.554 1.00 95.62 206 PRO A C 1
ATOM 1566 O O . PRO A 1 206 ? -35.393 3.233 47.854 1.00 95.62 206 PRO A O 1
ATOM 1569 N N . ILE A 1 207 ? -36.908 4.841 48.247 1.00 94.81 207 ILE A N 1
ATOM 1570 C CA . ILE A 1 207 ? -36.644 5.618 47.013 1.00 94.81 207 ILE A CA 1
ATOM 1571 C C . ILE A 1 207 ? -35.147 5.929 46.844 1.00 94.81 207 ILE A C 1
ATOM 1573 O O . ILE A 1 207 ? -34.603 5.798 45.751 1.00 94.81 207 ILE A O 1
ATOM 1577 N N . ALA A 1 208 ? -34.451 6.254 47.939 1.00 95.44 208 ALA A N 1
ATOM 1578 C CA . ALA A 1 208 ? -33.009 6.501 47.927 1.00 95.44 208 ALA A CA 1
ATOM 1579 C C . ALA A 1 208 ? -32.184 5.294 47.431 1.00 95.44 208 ALA A C 1
ATOM 1581 O O . ALA A 1 208 ? -31.107 5.484 46.874 1.00 95.44 208 ALA A O 1
ATOM 1582 N N . LYS A 1 209 ? -32.680 4.058 47.600 1.00 94.50 209 LYS A N 1
ATOM 1583 C CA . LYS A 1 209 ? -32.018 2.845 47.099 1.00 94.50 209 LYS A CA 1
ATOM 1584 C C . LYS A 1 209 ? -32.214 2.663 45.595 1.00 94.50 209 LYS A C 1
ATOM 1586 O O . LYS A 1 209 ? -31.276 2.240 44.927 1.00 94.50 209 LYS A O 1
ATOM 1591 N N . ILE A 1 210 ? -33.394 3.009 45.078 1.00 94.38 210 ILE A N 1
ATOM 1592 C CA . ILE A 1 210 ? -33.688 3.005 43.637 1.00 94.38 210 ILE A CA 1
ATOM 1593 C C . ILE A 1 210 ? -32.792 4.041 42.943 1.00 94.38 210 ILE A C 1
ATOM 1595 O O . ILE A 1 210 ? -32.052 3.693 42.033 1.00 94.38 210 ILE A O 1
ATOM 1599 N N . GLN A 1 211 ? -32.731 5.269 43.471 1.00 95.38 211 GLN A N 1
ATOM 1600 C CA . GLN A 1 211 ? -31.851 6.331 42.961 1.00 95.38 211 GLN A CA 1
ATOM 1601 C C . GLN A 1 211 ? -30.354 5.965 43.008 1.00 95.38 211 GLN A C 1
ATOM 1603 O O . GLN A 1 211 ? -29.594 6.356 42.125 1.00 95.38 211 GLN A O 1
ATOM 1608 N N . GLU A 1 212 ? -29.906 5.202 44.013 1.00 96.19 212 GLU A N 1
ATOM 1609 C CA . GLU A 1 212 ? -28.527 4.694 44.083 1.00 96.19 212 GLU A CA 1
ATOM 1610 C C . GLU A 1 212 ? -28.226 3.658 42.981 1.00 96.19 212 GLU A C 1
ATOM 1612 O O . GLU A 1 212 ? -27.105 3.618 42.471 1.00 96.19 212 GLU A O 1
ATOM 1617 N N . LEU A 1 213 ? -29.202 2.813 42.624 1.00 95.12 213 LEU A N 1
ATOM 1618 C CA . LEU A 1 213 ? -29.072 1.828 41.544 1.00 95.12 213 LEU A CA 1
ATOM 1619 C C . LEU A 1 213 ? -29.125 2.504 40.173 1.00 95.12 213 LEU A C 1
ATOM 1621 O O . LEU A 1 213 ? -28.224 2.272 39.369 1.00 95.12 213 LEU A O 1
ATOM 1625 N N . GLU A 1 214 ? -30.078 3.414 39.957 1.00 95.50 214 GLU A N 1
ATOM 1626 C CA . GLU A 1 214 ? -30.155 4.232 38.745 1.00 95.50 214 GLU A CA 1
ATOM 1627 C C . GLU A 1 214 ? -28.820 4.964 38.510 1.00 95.50 214 GLU A C 1
ATOM 1629 O O . GLU A 1 214 ? -28.199 4.814 37.457 1.00 95.50 214 GLU A O 1
ATOM 1634 N N . ALA A 1 215 ? -28.311 5.698 39.508 1.00 96.75 215 ALA A N 1
ATOM 1635 C CA . ALA A 1 215 ? -27.050 6.433 39.386 1.00 96.75 215 ALA A CA 1
ATOM 1636 C C . ALA A 1 215 ? -25.854 5.525 39.034 1.00 96.75 215 ALA A C 1
ATOM 1638 O O . ALA A 1 215 ? -24.950 5.945 38.306 1.00 96.75 215 ALA A O 1
ATOM 1639 N N . LYS A 1 216 ? -25.853 4.271 39.508 1.00 96.19 216 LYS A N 1
ATOM 1640 C CA . LYS A 1 216 ? -24.852 3.262 39.128 1.00 96.19 216 LYS A CA 1
ATOM 1641 C C . LYS A 1 216 ? -25.043 2.775 37.695 1.00 96.19 216 LYS A C 1
ATOM 1643 O O . LYS A 1 216 ? -24.055 2.739 36.969 1.00 96.19 216 LYS A O 1
ATOM 1648 N N . ARG A 1 217 ? -26.274 2.470 37.264 1.00 97.06 217 ARG A N 1
ATOM 1649 C CA . ARG A 1 217 ? -26.578 2.096 35.872 1.00 97.06 217 ARG A CA 1
ATOM 1650 C C . ARG A 1 217 ? -26.115 3.186 34.904 1.00 97.06 217 ARG A C 1
ATOM 1652 O O . ARG A 1 217 ? -25.370 2.888 33.977 1.00 97.06 217 ARG A O 1
ATOM 1659 N N . TRP A 1 218 ? -26.471 4.449 35.158 1.00 96.88 218 TRP A N 1
ATOM 1660 C CA . TRP A 1 218 ? -26.019 5.592 34.353 1.00 96.88 218 TRP A CA 1
ATOM 1661 C C . TRP A 1 218 ? -24.486 5.703 34.304 1.00 96.88 218 TRP A C 1
ATOM 1663 O O . TRP A 1 218 ? -23.928 5.930 33.233 1.00 96.88 218 TRP A O 1
ATOM 1673 N N . ALA A 1 219 ? -23.784 5.512 35.427 1.00 96.88 219 ALA A N 1
ATOM 1674 C CA . ALA A 1 219 ? -22.320 5.541 35.449 1.00 96.88 219 ALA A CA 1
ATOM 1675 C C . ALA A 1 219 ? -21.691 4.398 34.623 1.00 96.88 219 ALA A C 1
ATOM 1677 O O . ALA A 1 219 ? -20.755 4.640 33.857 1.00 96.88 219 ALA A O 1
ATOM 1678 N N . THR A 1 220 ? -22.226 3.176 34.721 1.00 96.56 220 THR A N 1
ATOM 1679 C CA . THR A 1 220 ? -21.792 2.026 33.908 1.00 96.56 220 THR A CA 1
ATOM 1680 C C . THR A 1 220 ? -22.076 2.249 32.420 1.00 96.56 220 THR A C 1
ATOM 1682 O O . THR A 1 220 ? -21.206 2.006 31.587 1.00 96.56 220 THR A O 1
ATOM 1685 N N . GLN A 1 221 ? -23.240 2.800 32.074 1.00 96.44 221 GLN A N 1
ATOM 1686 C CA . GLN A 1 221 ? -23.609 3.131 30.696 1.00 96.44 221 GLN A CA 1
ATOM 1687 C C . GLN A 1 221 ? -22.676 4.191 30.081 1.00 96.44 221 GLN A C 1
ATOM 1689 O O . GLN A 1 221 ? -22.219 4.037 28.949 1.00 96.44 221 GLN A O 1
ATOM 1694 N N . GLN A 1 222 ? -22.316 5.235 30.840 1.00 97.62 222 GLN A N 1
ATOM 1695 C CA . GLN A 1 222 ? -21.325 6.231 30.409 1.00 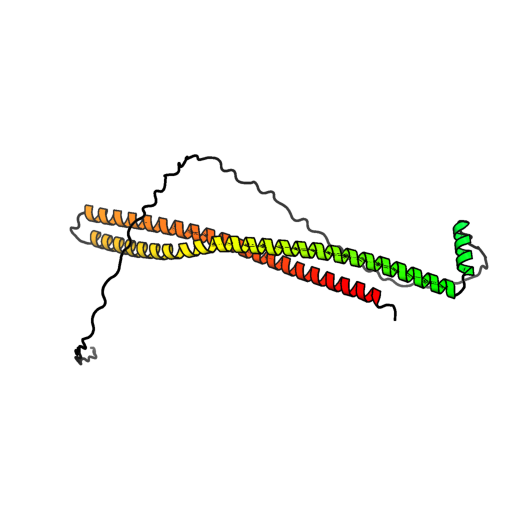97.62 222 GLN A CA 1
ATOM 1696 C C . GLN A 1 222 ? -19.931 5.611 30.214 1.00 97.62 222 GLN A C 1
ATOM 1698 O O . GLN A 1 222 ? -19.249 5.928 29.238 1.00 97.62 222 GLN A O 1
ATOM 1703 N N . LYS A 1 223 ? -19.521 4.675 31.085 1.00 96.75 223 LYS A N 1
ATOM 1704 C CA . LYS A 1 223 ? -18.289 3.892 30.891 1.00 96.75 223 LYS A CA 1
ATOM 1705 C C . LYS A 1 223 ? -18.343 3.089 29.585 1.00 96.75 223 LYS A C 1
ATOM 1707 O O . LYS A 1 223 ? -17.386 3.136 28.815 1.00 96.75 223 LYS A O 1
ATOM 1712 N N . ARG A 1 224 ? -19.458 2.398 29.311 1.00 96.88 224 ARG A N 1
ATOM 1713 C CA . ARG A 1 224 ? -19.647 1.601 28.087 1.00 96.88 224 ARG A CA 1
ATOM 1714 C C . ARG A 1 224 ? -19.538 2.463 26.829 1.00 96.88 224 ARG A C 1
ATOM 1716 O O . ARG A 1 224 ? -18.771 2.121 25.935 1.00 96.88 224 ARG A O 1
ATOM 1723 N N . HIS A 1 225 ? -20.207 3.617 26.806 1.00 97.56 225 HIS A N 1
ATOM 1724 C CA . HIS A 1 225 ? -20.127 4.574 25.697 1.00 97.56 225 HIS A CA 1
ATOM 1725 C C . HIS A 1 225 ? -18.687 5.054 25.440 1.00 97.56 225 HIS A C 1
ATOM 1727 O O . HIS A 1 225 ? -18.252 5.121 24.293 1.00 97.56 225 HIS A O 1
ATOM 1733 N N . GLY A 1 226 ? -17.912 5.334 26.495 1.00 97.38 226 GLY A N 1
ATOM 1734 C CA . GLY A 1 226 ? -16.500 5.710 26.354 1.00 97.38 226 GLY A CA 1
ATOM 1735 C C . GLY A 1 226 ? -15.627 4.605 25.738 1.00 97.38 226 GLY A C 1
ATOM 1736 O O . GLY A 1 226 ? -14.740 4.896 24.935 1.00 97.38 226 GLY A O 1
ATOM 1737 N N . ILE A 1 227 ? -15.898 3.336 26.064 1.00 97.00 227 ILE A N 1
ATOM 1738 C CA . ILE A 1 227 ? -15.225 2.173 25.455 1.00 97.00 227 ILE A CA 1
ATOM 1739 C C . ILE A 1 227 ? -15.643 2.021 23.981 1.00 97.00 227 ILE A C 1
ATOM 1741 O O . ILE A 1 227 ? -14.791 1.791 23.119 1.00 97.00 227 ILE A O 1
ATOM 1745 N N . GLU A 1 228 ? -16.933 2.194 23.672 1.00 96.94 228 GLU A N 1
ATOM 1746 C CA . GLU A 1 228 ? -17.463 2.165 22.302 1.00 96.94 228 GLU A CA 1
ATOM 1747 C C . GLU A 1 228 ? -16.835 3.251 21.410 1.00 96.94 228 GLU A C 1
ATOM 1749 O O . GLU A 1 228 ? -16.378 2.934 20.309 1.00 96.94 228 GLU A O 1
ATOM 1754 N N . GLU A 1 229 ? -16.720 4.495 21.892 1.00 97.56 229 GLU A N 1
ATOM 1755 C CA . GLU A 1 229 ? -16.048 5.587 21.170 1.00 97.56 229 GLU A CA 1
ATOM 1756 C C . GLU A 1 229 ? -14.576 5.272 20.877 1.00 97.56 229 GLU A C 1
ATOM 1758 O O . GLU A 1 229 ? -14.118 5.453 19.745 1.00 97.56 229 GLU A O 1
ATOM 1763 N N . GLN A 1 230 ? -13.828 4.763 21.863 1.00 96.31 230 GLN A N 1
ATOM 1764 C CA . GLN A 1 230 ? -12.422 4.382 21.674 1.00 96.31 230 GLN A CA 1
ATOM 1765 C C . GLN A 1 230 ? -12.275 3.243 20.656 1.00 96.31 230 GLN A C 1
ATOM 1767 O O . GLN A 1 230 ? -11.439 3.317 19.750 1.00 96.31 230 GLN A O 1
ATOM 1772 N N . LYS A 1 231 ? -13.133 2.220 20.749 1.00 96.25 231 LYS A N 1
ATOM 1773 C CA . LYS A 1 231 ? -13.191 1.109 19.792 1.00 96.25 231 LYS A CA 1
ATOM 1774 C C . LYS A 1 231 ? -13.456 1.622 18.373 1.00 96.25 231 LYS A C 1
ATOM 1776 O O . LYS A 1 231 ? -12.735 1.242 17.450 1.00 96.25 231 LYS A O 1
ATOM 1781 N N . TRP A 1 232 ? -14.444 2.499 18.187 1.00 96.88 232 TRP A N 1
ATOM 1782 C CA . TRP A 1 232 ? -14.754 3.096 16.884 1.00 96.88 232 TRP A CA 1
ATOM 1783 C C . TRP A 1 232 ? -13.621 3.973 16.345 1.00 96.88 232 TRP A C 1
ATOM 1785 O O . TRP A 1 232 ? -13.332 3.911 15.148 1.00 96.88 232 TRP A O 1
ATOM 1795 N N . ALA A 1 233 ? -12.935 4.740 17.196 1.00 96.50 233 ALA A N 1
ATOM 1796 C CA . ALA A 1 233 ? -11.777 5.534 16.788 1.00 96.50 233 ALA A CA 1
ATOM 1797 C C . ALA A 1 233 ? -10.649 4.646 16.228 1.00 96.50 233 ALA A C 1
ATOM 1799 O O . ALA A 1 233 ? -10.161 4.893 15.121 1.00 96.50 233 ALA A O 1
ATOM 1800 N N . PHE A 1 234 ? -10.289 3.566 16.932 1.00 95.94 234 PHE A N 1
ATOM 1801 C CA . PHE A 1 234 ? -9.266 2.620 16.471 1.00 95.94 234 PHE A CA 1
ATOM 1802 C C . PHE A 1 234 ? -9.697 1.835 15.228 1.00 95.94 234 PHE A C 1
ATOM 1804 O O . PHE A 1 234 ? -8.886 1.647 14.319 1.00 95.94 234 PHE A O 1
ATOM 1811 N N . GLN A 1 235 ? -10.965 1.424 15.131 1.00 95.31 235 GLN A N 1
ATOM 1812 C CA . GLN A 1 235 ? -11.504 0.771 13.932 1.00 95.31 235 GLN A CA 1
ATOM 1813 C C . GLN A 1 235 ? -11.441 1.698 12.710 1.00 95.31 235 GLN A C 1
ATOM 1815 O O . GLN A 1 235 ? -10.932 1.297 11.665 1.00 95.31 235 GLN A O 1
ATOM 1820 N N . LYS A 1 236 ? -11.859 2.963 12.847 1.00 97.06 236 LYS A N 1
ATOM 1821 C CA . LYS A 1 236 ? -11.795 3.963 11.769 1.00 97.06 236 LYS A CA 1
ATOM 1822 C C . LYS A 1 236 ? -10.358 4.238 11.315 1.00 97.06 236 LYS A C 1
ATOM 1824 O O . LYS A 1 236 ? -10.104 4.356 10.118 1.00 97.06 236 LYS A O 1
ATOM 1829 N N . GLN A 1 237 ? -9.409 4.313 12.250 1.00 96.12 237 GLN A N 1
ATOM 1830 C CA . GLN A 1 237 ? -7.993 4.487 11.922 1.00 96.12 237 GLN A CA 1
ATOM 1831 C C . GLN A 1 237 ? -7.403 3.243 11.230 1.00 96.12 237 GLN A C 1
ATOM 1833 O O . GLN A 1 237 ? -6.671 3.371 10.250 1.00 96.12 237 GLN A O 1
ATOM 1838 N N . THR A 1 238 ? -7.779 2.045 11.684 1.00 96.06 238 THR A N 1
ATOM 1839 C CA . THR A 1 238 ? -7.398 0.764 11.062 1.00 96.06 238 THR A CA 1
ATOM 1840 C C . THR A 1 238 ? -7.909 0.665 9.621 1.00 96.06 238 THR A C 1
ATOM 1842 O O . THR A 1 238 ? -7.153 0.277 8.731 1.00 96.06 238 THR A O 1
ATOM 1845 N N . GLU A 1 239 ? -9.154 1.076 9.370 1.00 96.81 239 GLU A N 1
ATOM 1846 C CA . GLU A 1 239 ? -9.760 1.079 8.032 1.00 96.81 239 GLU A CA 1
ATOM 1847 C C . GLU A 1 239 ? -9.108 2.114 7.099 1.00 96.81 239 GLU A C 1
ATOM 1849 O O . GLU A 1 239 ? -8.873 1.842 5.919 1.00 96.81 239 GLU A O 1
ATOM 1854 N N . SER A 1 240 ? -8.718 3.277 7.634 1.00 97.75 240 SER A N 1
ATOM 1855 C CA . SER A 1 240 ? -7.929 4.264 6.889 1.00 97.75 240 SER A CA 1
ATOM 1856 C C . SER A 1 240 ? -6.581 3.687 6.445 1.00 97.75 240 SER A C 1
ATOM 1858 O O . SER A 1 240 ? -6.212 3.845 5.284 1.00 97.75 240 SER A O 1
ATOM 1860 N N . PHE A 1 241 ? -5.859 2.992 7.333 1.00 97.12 241 PHE A N 1
ATOM 1861 C CA . PHE A 1 241 ? -4.599 2.338 6.968 1.00 97.12 241 PHE A CA 1
ATOM 1862 C C . PHE A 1 241 ? -4.802 1.197 5.972 1.00 97.12 241 PHE A C 1
ATOM 1864 O O . PHE A 1 241 ? -4.012 1.065 5.040 1.00 97.12 241 PHE A O 1
ATOM 1871 N N . ARG A 1 242 ? -5.876 0.411 6.114 1.00 95.94 242 ARG A N 1
ATOM 1872 C CA . ARG A 1 242 ? -6.248 -0.625 5.144 1.00 95.94 242 ARG A CA 1
ATOM 1873 C C . ARG A 1 242 ? -6.441 -0.036 3.745 1.00 95.94 242 ARG A C 1
ATOM 1875 O O . ARG A 1 242 ? -5.800 -0.494 2.807 1.00 95.94 242 ARG A O 1
ATOM 1882 N N . THR A 1 243 ? -7.232 1.031 3.637 1.00 97.88 243 THR A N 1
ATOM 1883 C CA . THR A 1 243 ? -7.483 1.742 2.373 1.00 97.88 243 THR A CA 1
ATOM 1884 C C . THR A 1 243 ? -6.179 2.253 1.744 1.00 97.88 243 THR A C 1
ATOM 1886 O O . THR A 1 243 ? -5.958 2.078 0.546 1.00 97.88 243 THR A O 1
ATOM 1889 N N . SER A 1 244 ? -5.268 2.826 2.546 1.00 97.31 244 SER A N 1
ATOM 1890 C CA . SER A 1 244 ? -3.935 3.237 2.077 1.00 97.31 244 SER A CA 1
ATOM 1891 C C . SER A 1 244 ? -3.103 2.055 1.560 1.00 97.31 244 SER A C 1
ATOM 1893 O O . SER A 1 244 ? -2.486 2.155 0.502 1.00 97.31 244 SER A O 1
ATOM 1895 N N . MET A 1 245 ? -3.100 0.921 2.270 1.00 97.25 245 MET A N 1
ATOM 1896 C CA . MET A 1 245 ? -2.365 -0.288 1.872 1.00 97.25 245 MET A CA 1
ATOM 1897 C C . MET A 1 245 ? -2.932 -0.934 0.599 1.00 97.25 245 MET A C 1
ATOM 1899 O O . MET A 1 245 ? -2.162 -1.447 -0.216 1.00 97.25 245 MET A O 1
ATOM 1903 N N . ASP A 1 246 ? -4.249 -0.880 0.392 1.00 97.62 246 ASP A N 1
ATOM 1904 C CA . ASP A 1 246 ? -4.896 -1.354 -0.835 1.00 97.62 246 ASP A CA 1
ATOM 1905 C C . ASP A 1 246 ? -4.517 -0.464 -2.041 1.00 97.62 246 ASP A C 1
ATOM 1907 O O . ASP A 1 246 ? -4.163 -0.990 -3.101 1.00 97.62 246 ASP A O 1
ATOM 1911 N N . SER A 1 247 ? -4.450 0.865 -1.859 1.00 97.75 247 SER A N 1
ATOM 1912 C CA . SER A 1 247 ? -3.949 1.809 -2.879 1.00 97.75 247 SER A CA 1
ATOM 1913 C C . SER A 1 247 ? -2.478 1.556 -3.238 1.00 97.75 247 SER A C 1
ATOM 1915 O O . SER A 1 247 ? -2.145 1.415 -4.416 1.00 97.75 247 SER A O 1
ATOM 1917 N N . LEU A 1 248 ? -1.598 1.402 -2.238 1.00 96.69 248 LEU A N 1
ATOM 1918 C CA . LEU A 1 248 ? -0.192 1.030 -2.464 1.00 96.69 248 LEU A CA 1
ATOM 1919 C C . LEU A 1 248 ? -0.071 -0.305 -3.213 1.00 96.69 248 LEU A C 1
ATOM 1921 O O . LEU A 1 248 ? 0.792 -0.460 -4.074 1.00 96.69 248 LEU A O 1
ATOM 1925 N N . SER A 1 249 ? -0.953 -1.266 -2.925 1.00 96.62 249 SER A N 1
ATOM 1926 C CA . SER A 1 249 ? -0.972 -2.567 -3.604 1.00 96.62 249 SER A CA 1
ATOM 1927 C C . SER A 1 249 ? -1.390 -2.454 -5.076 1.00 96.62 249 SER A C 1
ATOM 1929 O O . SER A 1 249 ? -0.906 -3.214 -5.917 1.00 96.62 249 SER A O 1
ATOM 1931 N N . GLU A 1 250 ? -2.268 -1.509 -5.425 1.00 97.88 250 GLU A N 1
ATOM 1932 C CA . GLU A 1 250 ? -2.578 -1.180 -6.820 1.00 97.88 250 GLU A CA 1
ATOM 1933 C C . GLU A 1 250 ? -1.416 -0.506 -7.544 1.00 97.88 250 GLU A C 1
ATOM 1935 O O . GLU A 1 250 ? -1.130 -0.852 -8.692 1.00 97.88 250 GLU A O 1
ATOM 1940 N N . GLU A 1 251 ? -0.747 0.444 -6.896 1.00 97.38 251 GLU A N 1
ATOM 1941 C CA . GLU A 1 251 ? 0.428 1.118 -7.449 1.00 97.38 251 GLU A CA 1
ATOM 1942 C C . GLU A 1 251 ? 1.577 0.135 -7.668 1.00 97.38 251 GLU A C 1
ATOM 1944 O O . GLU A 1 251 ? 2.106 0.055 -8.775 1.00 97.38 251 GLU A O 1
ATOM 1949 N N . TYR A 1 252 ? 1.867 -0.723 -6.689 1.00 97.19 252 TYR A N 1
ATOM 1950 C CA . TYR A 1 252 ? 2.901 -1.748 -6.804 1.00 97.19 252 TYR A CA 1
ATOM 1951 C C . TYR A 1 252 ? 2.651 -2.688 -7.993 1.00 97.19 252 TYR A C 1
ATOM 1953 O O . TYR A 1 252 ? 3.565 -2.968 -8.768 1.00 97.19 252 TYR A O 1
ATOM 1961 N N . ARG A 1 253 ? 1.395 -3.106 -8.226 1.00 97.75 253 ARG A N 1
ATOM 1962 C CA . ARG A 1 253 ? 1.020 -3.896 -9.417 1.00 97.75 253 ARG A CA 1
ATOM 1963 C C . ARG A 1 253 ? 1.287 -3.159 -10.735 1.00 97.75 253 ARG A C 1
ATOM 1965 O O . ARG A 1 253 ? 1.725 -3.797 -11.692 1.00 97.75 253 ARG A O 1
ATOM 1972 N N . LYS A 1 254 ? 1.049 -1.842 -10.802 1.00 98.00 254 LYS A N 1
ATOM 1973 C CA . LYS A 1 254 ? 1.358 -1.022 -11.992 1.00 98.00 254 LYS A CA 1
ATOM 1974 C C . LYS A 1 254 ? 2.871 -0.964 -12.232 1.00 98.00 254 LYS A C 1
ATOM 1976 O O . LYS A 1 254 ? 3.307 -1.152 -13.365 1.00 98.00 254 LYS A O 1
ATOM 1981 N N . ILE A 1 255 ? 3.659 -0.787 -11.171 1.00 97.62 255 ILE A N 1
ATOM 1982 C CA . ILE A 1 255 ? 5.125 -0.710 -11.253 1.00 97.62 255 ILE A CA 1
ATOM 1983 C C . ILE A 1 255 ? 5.748 -2.061 -11.640 1.00 97.62 255 ILE A C 1
ATOM 1985 O O . ILE A 1 255 ? 6.660 -2.084 -12.461 1.00 97.62 255 ILE A O 1
ATOM 1989 N N . LEU A 1 256 ? 5.222 -3.193 -11.157 1.00 97.56 256 LEU A N 1
ATOM 1990 C CA . LEU A 1 256 ? 5.636 -4.524 -11.633 1.00 97.56 256 LEU A CA 1
ATOM 1991 C C . LEU A 1 256 ? 5.374 -4.712 -13.138 1.00 97.56 256 LEU A C 1
ATOM 1993 O O . LEU A 1 256 ? 6.246 -5.185 -13.865 1.00 97.56 256 LEU A O 1
ATOM 1997 N N . ALA A 1 257 ? 4.199 -4.303 -13.627 1.00 98.00 257 ALA A N 1
ATOM 1998 C CA . ALA A 1 257 ? 3.880 -4.378 -15.054 1.00 98.00 257 ALA A CA 1
ATOM 1999 C C . ALA A 1 257 ? 4.791 -3.469 -15.906 1.00 98.00 257 ALA A C 1
ATOM 2001 O O . ALA A 1 257 ? 5.148 -3.821 -17.034 1.00 98.00 257 ALA A O 1
ATOM 2002 N N . GLU A 1 258 ? 5.203 -2.317 -15.371 1.00 97.62 258 GLU A N 1
ATOM 2003 C CA . GLU A 1 258 ? 6.202 -1.456 -16.003 1.00 97.62 258 GLU A CA 1
ATOM 2004 C C . GLU A 1 258 ? 7.608 -2.078 -15.985 1.00 97.62 258 GLU A C 1
ATOM 2006 O O . GLU A 1 258 ? 8.297 -2.037 -17.006 1.00 97.62 258 GLU A O 1
ATOM 2011 N N . GLU A 1 259 ? 8.013 -2.711 -14.881 1.00 97.38 259 GLU A N 1
ATOM 2012 C CA . GLU A 1 259 ? 9.280 -3.438 -14.751 1.00 97.38 259 GLU A CA 1
ATOM 2013 C C . GLU A 1 259 ? 9.418 -4.521 -15.830 1.00 97.38 259 GLU A C 1
ATOM 2015 O O . GLU A 1 259 ? 10.430 -4.581 -16.535 1.00 97.38 259 GLU A O 1
ATOM 2020 N N . ASP A 1 260 ? 8.383 -5.342 -16.007 1.00 98.00 260 ASP A N 1
ATOM 2021 C CA . ASP A 1 260 ? 8.363 -6.416 -17.001 1.00 98.00 260 ASP A CA 1
ATOM 2022 C C . ASP A 1 260 ? 8.342 -5.881 -18.439 1.00 98.00 260 ASP A C 1
ATOM 2024 O O . ASP A 1 260 ? 9.030 -6.419 -19.312 1.00 98.00 260 ASP A O 1
ATOM 2028 N N . ASN A 1 261 ? 7.633 -4.775 -18.694 1.00 98.00 261 ASN A N 1
ATOM 2029 C CA . ASN A 1 261 ? 7.661 -4.096 -19.990 1.00 98.00 261 ASN A CA 1
ATOM 2030 C C . ASN A 1 261 ? 9.064 -3.546 -20.317 1.00 98.00 261 ASN A C 1
ATOM 2032 O O . ASN A 1 261 ? 9.571 -3.763 -21.417 1.00 98.00 261 ASN A O 1
ATOM 2036 N N . VAL A 1 262 ? 9.733 -2.896 -19.359 1.00 97.50 262 VAL A N 1
ATOM 2037 C CA . VAL A 1 262 ? 11.100 -2.376 -19.543 1.00 97.50 262 VAL A CA 1
ATOM 2038 C C . VAL A 1 262 ? 12.099 -3.517 -19.753 1.00 97.50 262 VAL A C 1
ATOM 2040 O O . VAL A 1 262 ? 12.900 -3.456 -20.687 1.00 97.50 262 VAL A O 1
ATOM 2043 N N . LYS A 1 263 ? 12.024 -4.602 -18.969 1.00 97.62 263 LYS A N 1
ATOM 2044 C CA . LYS A 1 263 ? 12.847 -5.811 -19.179 1.00 97.62 263 LYS A CA 1
ATOM 2045 C C . LYS A 1 263 ? 12.638 -6.409 -20.570 1.00 97.62 263 LYS A C 1
ATOM 2047 O O . LYS A 1 263 ? 13.612 -6.769 -21.230 1.00 97.62 263 LYS A O 1
ATOM 2052 N N . LYS A 1 264 ? 11.388 -6.492 -21.037 1.00 98.06 264 LYS A N 1
ATOM 2053 C CA . LYS A 1 264 ? 11.074 -6.960 -22.391 1.00 98.06 264 LYS A CA 1
ATOM 2054 C C . LYS A 1 264 ? 11.722 -6.065 -23.451 1.00 98.06 264 LYS A C 1
ATOM 2056 O O . LYS A 1 264 ? 12.403 -6.583 -24.327 1.00 98.06 264 LYS A O 1
ATOM 2061 N N . GLN A 1 265 ? 11.589 -4.744 -23.333 1.00 97.44 265 GLN A N 1
ATOM 2062 C CA . GLN A 1 265 ? 12.205 -3.794 -24.266 1.00 97.44 265 GLN A CA 1
ATOM 2063 C C . GLN A 1 265 ? 13.740 -3.897 -24.287 1.00 97.44 265 GLN A C 1
ATOM 2065 O O . GLN A 1 265 ? 14.338 -3.796 -25.358 1.00 97.44 265 GLN A O 1
ATOM 2070 N N . ILE A 1 266 ? 14.387 -4.156 -23.142 1.00 96.81 266 ILE A N 1
ATOM 2071 C CA . ILE A 1 266 ? 15.837 -4.418 -23.078 1.00 96.81 266 ILE A CA 1
ATOM 2072 C C . ILE A 1 266 ? 16.185 -5.697 -23.851 1.00 96.81 266 ILE A C 1
ATOM 2074 O O . ILE A 1 266 ? 17.089 -5.669 -24.684 1.00 96.81 266 ILE A O 1
ATOM 2078 N N . ASN A 1 267 ? 15.442 -6.789 -23.637 1.00 96.94 267 ASN A N 1
ATOM 2079 C CA . ASN A 1 267 ? 15.649 -8.054 -24.349 1.00 96.94 267 ASN A CA 1
ATOM 2080 C C . ASN A 1 267 ? 15.438 -7.911 -25.867 1.00 96.94 267 ASN A C 1
ATOM 2082 O O . ASN A 1 267 ? 16.260 -8.394 -26.644 1.00 96.94 267 ASN A O 1
ATOM 2086 N N . ASP A 1 268 ? 14.380 -7.216 -26.293 1.00 96.56 268 ASP A N 1
ATOM 2087 C CA . ASP A 1 268 ? 14.086 -6.949 -27.706 1.00 96.56 268 ASP A CA 1
ATOM 2088 C C . ASP A 1 268 ? 15.204 -6.097 -28.351 1.00 96.56 268 ASP A C 1
ATOM 2090 O O . ASP A 1 268 ? 15.650 -6.381 -29.466 1.00 96.56 268 ASP A O 1
ATOM 2094 N N . THR A 1 269 ? 15.732 -5.107 -27.619 1.00 95.12 269 THR A N 1
ATOM 2095 C CA . THR A 1 269 ? 16.874 -4.279 -28.051 1.00 95.12 269 THR A CA 1
ATOM 2096 C C . THR A 1 269 ? 18.164 -5.101 -28.157 1.00 95.12 269 THR A C 1
ATOM 2098 O O . THR A 1 269 ? 18.910 -4.957 -29.124 1.00 95.12 269 THR A O 1
ATOM 2101 N N . ASP A 1 270 ? 18.420 -6.012 -27.215 1.00 94.50 270 ASP A N 1
ATOM 2102 C CA . ASP A 1 270 ? 19.588 -6.900 -27.246 1.00 94.50 270 ASP A CA 1
ATOM 2103 C C . ASP A 1 270 ? 19.531 -7.933 -28.376 1.00 94.50 270 ASP A C 1
ATOM 2105 O O . ASP A 1 270 ? 20.559 -8.245 -28.986 1.00 94.50 270 ASP A O 1
ATOM 2109 N N . LEU A 1 271 ? 18.338 -8.432 -28.704 1.00 94.75 271 LEU A N 1
ATOM 2110 C CA . LEU A 1 271 ? 18.122 -9.258 -29.889 1.00 94.75 271 LEU A CA 1
ATOM 2111 C C . LEU A 1 271 ? 18.378 -8.456 -31.172 1.00 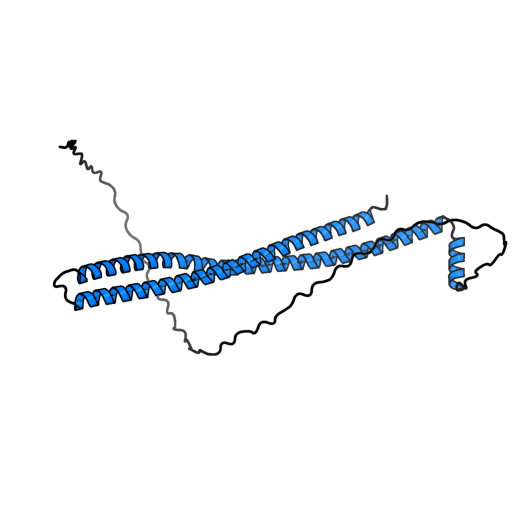94.75 271 LEU A C 1
ATOM 2113 O O . LEU A 1 271 ? 19.059 -8.957 -32.065 1.00 94.75 271 LEU A O 1
ATOM 2117 N N . ALA A 1 272 ? 17.919 -7.202 -31.252 1.00 93.31 272 ALA A N 1
ATOM 2118 C CA . ALA A 1 272 ? 18.193 -6.329 -32.393 1.00 93.31 272 ALA A CA 1
ATOM 2119 C C . ALA A 1 272 ? 19.701 -6.058 -32.575 1.00 93.31 272 ALA A C 1
ATOM 2121 O O . ALA A 1 272 ? 20.222 -6.239 -33.676 1.00 93.31 272 ALA A O 1
ATOM 2122 N N . ILE A 1 273 ? 20.426 -5.718 -31.499 1.00 91.88 273 ILE A N 1
ATOM 2123 C CA . ILE A 1 273 ? 21.889 -5.517 -31.527 1.00 91.88 273 ILE A CA 1
ATOM 2124 C C . ILE A 1 273 ? 22.611 -6.799 -31.971 1.00 91.88 273 ILE A C 1
ATOM 2126 O O . ILE A 1 273 ? 23.522 -6.742 -32.800 1.00 91.88 273 ILE A O 1
ATOM 2130 N N . ARG A 1 274 ? 22.197 -7.970 -31.463 1.00 91.06 274 ARG A N 1
ATOM 2131 C CA . ARG A 1 274 ? 22.776 -9.264 -31.860 1.00 91.06 274 ARG A CA 1
ATOM 2132 C C . ARG A 1 274 ? 22.539 -9.570 -33.339 1.00 91.06 274 ARG A C 1
ATOM 2134 O O . ARG A 1 274 ? 23.467 -10.022 -34.001 1.00 91.06 274 ARG A O 1
ATOM 2141 N N . ASN A 1 275 ? 21.339 -9.299 -33.849 1.00 90.12 275 ASN A N 1
ATOM 2142 C CA . ASN A 1 275 ? 20.974 -9.566 -35.240 1.00 90.12 275 ASN A CA 1
ATOM 2143 C C . ASN A 1 275 ? 21.726 -8.662 -36.232 1.00 90.12 275 ASN A C 1
ATOM 2145 O O . ASN A 1 275 ? 22.081 -9.121 -37.315 1.00 90.12 275 ASN A O 1
ATOM 2149 N N . LEU A 1 276 ? 22.045 -7.415 -35.856 1.00 85.25 276 LEU A N 1
ATOM 2150 C CA . LEU A 1 276 ? 22.964 -6.571 -36.636 1.00 85.25 276 LEU A CA 1
ATOM 2151 C C . LEU A 1 276 ? 24.373 -7.186 -36.717 1.00 85.25 276 LEU A C 1
ATOM 2153 O O . LEU A 1 276 ? 25.016 -7.124 -37.758 1.00 85.25 276 LEU A O 1
ATOM 2157 N N . GLY A 1 277 ? 24.845 -7.819 -35.638 1.00 68.31 277 GLY A N 1
ATOM 2158 C CA . GLY A 1 277 ? 26.163 -8.459 -35.586 1.00 68.31 277 GLY A CA 1
ATOM 2159 C C . GLY A 1 277 ? 26.282 -9.798 -36.327 1.00 68.31 277 GLY A C 1
ATOM 2160 O O . GLY A 1 277 ? 27.402 -10.248 -36.556 1.00 68.31 277 GLY A O 1
ATOM 2161 N N . THR A 1 278 ? 25.172 -10.447 -36.695 1.00 61.47 278 THR A N 1
ATOM 2162 C CA . THR A 1 278 ? 25.170 -11.773 -37.349 1.00 61.47 278 THR A CA 1
ATOM 2163 C C . THR A 1 278 ? 24.895 -11.737 -38.854 1.00 61.47 278 THR A C 1
ATOM 2165 O O . THR A 1 278 ? 24.994 -12.774 -39.504 1.00 61.47 278 THR A O 1
ATOM 2168 N N . GLY A 1 279 ? 24.648 -10.564 -39.449 1.00 54.84 279 GLY A N 1
ATOM 2169 C CA . GLY A 1 279 ? 24.492 -10.367 -40.903 1.00 54.84 279 GLY A CA 1
ATOM 2170 C C . GLY A 1 279 ? 25.787 -10.475 -41.733 1.00 54.84 279 GLY A C 1
ATOM 2171 O O . GLY A 1 279 ? 25.883 -9.845 -42.791 1.00 54.84 279 GLY A O 1
ATOM 2172 N N . HIS A 1 280 ? 26.782 -11.212 -41.229 1.00 44.25 280 HIS A N 1
ATOM 2173 C CA . HIS A 1 280 ? 28.115 -11.446 -41.797 1.00 44.25 280 HIS A CA 1
ATOM 2174 C C . HIS A 1 280 ? 28.503 -12.937 -41.662 1.00 44.25 280 HIS A C 1
ATOM 2176 O O . HIS A 1 280 ? 29.446 -13.288 -40.951 1.00 44.25 280 HIS A O 1
ATOM 2182 N N . VAL A 1 281 ? 27.764 -13.808 -42.358 1.00 39.53 281 VAL A N 1
ATOM 2183 C CA . VAL A 1 281 ? 28.177 -15.173 -42.741 1.00 39.53 281 VAL A CA 1
ATOM 2184 C C . VAL A 1 281 ? 27.732 -15.408 -44.180 1.00 39.53 281 VAL A C 1
ATOM 2186 O O . VAL A 1 281 ? 26.552 -15.100 -44.458 1.00 39.53 281 VAL A O 1
#

pLDDT: mean 76.45, std 23.31, range [33.88, 98.06]

Foldseek 3Di:
DDDDDDDDDDDDDDDDDDDDDDDDDDDDDDDDDDDDDDDDDDDDDDDDDDDDDDDDDDDDDDDDDDDDDDDDDDDDDDDDDDDDDDDDDDDDDPPDPDDPVNVVVVVVVVPQDDVSVVVVVVVVLVVVLVVVLVVLVVVLVVLVVVLVVLVVVLVVLVVLLVVLCVVLVVLVVVLVVLVVVLVVLVVVLVVLVVVLVCLVPDPPRDPVVSVVSVVVSVVSVVVNVVSVVSSVVSVVSNVVSVVVSVVSVVVSVVSVVVSVVSVVSSVVSVVVSVVSVPPPD

Nearest PDB structures (foldseek):
  6grj-assembly1_F  TM=7.961E-01  e=6.583E-01  Aeromonas hydrophila
  3ja6-assembly1_I  TM=5.938E-01  e=6.583E-01  Escherichia coli
  3ja6-assembly1_H  TM=6.053E-01  e=3.087E+00  Escherichia coli
  1qu7-assembly1_B  TM=3.880E-01  e=1.879E+00  Escherichia coli
  8c5v-assembly1_I  TM=3.942E-01  e=5.986E+00  Escherichia coli

Secondary structure (DSSP, 8-state):
--------------------------------PPP------PPPP----------PPPPPP-PPPPPPP-PPPP-------------------------HHHHHHHHHHHTSHHHHHHHHHHHHHHHHHHHHHHHHHHHHHHHHHHHHHHHHHHHHHHHHHHHHHHHHHHHHHHHHHHHHHHHHHHHHHHHHHHHHHHHHHSTT--HHHHHHHHHHHHHHHHHHHHHHHHHHHHHHHHHHHHHHHHHHHHHHHHHHHHHHHHHHHHHHHHHHHHHHHH---